Protein AF-A0A6G0AJ55-F1 (afdb_monomer)

Structure (mmCIF, N/CA/C/O backbone):
data_AF-A0A6G0AJ55-F1
#
_entry.id   AF-A0A6G0AJ55-F1
#
loop_
_atom_site.group_PDB
_atom_site.id
_atom_site.type_symbol
_atom_site.label_atom_id
_atom_site.label_alt_id
_atom_site.label_comp_id
_atom_site.label_asym_id
_atom_site.label_entity_id
_atom_site.label_seq_id
_atom_site.pdbx_PDB_ins_code
_atom_site.Cartn_x
_atom_site.Cartn_y
_atom_site.Cartn_z
_atom_site.occupancy
_atom_site.B_iso_or_equiv
_atom_site.auth_seq_id
_atom_site.auth_comp_id
_atom_site.auth_asym_id
_atom_site.auth_atom_id
_atom_site.pdbx_PDB_model_num
ATOM 1 N N . MET A 1 1 ? -44.401 -56.173 -13.998 1.00 49.66 1 MET A N 1
ATOM 2 C CA . MET A 1 1 ? -43.899 -54.826 -14.351 1.00 49.66 1 MET A CA 1
ATOM 3 C C . MET A 1 1 ? -43.176 -54.257 -13.143 1.00 49.66 1 MET A C 1
ATOM 5 O O . MET A 1 1 ? -43.814 -54.011 -12.129 1.00 49.66 1 MET A O 1
ATOM 9 N N . LEU A 1 2 ? -41.853 -54.143 -13.230 1.00 39.28 2 LEU A N 1
ATOM 10 C CA . LEU A 1 2 ? -40.963 -53.668 -12.171 1.00 39.28 2 LEU A CA 1
ATOM 11 C C . LEU A 1 2 ? -40.928 -52.128 -12.213 1.00 39.28 2 LEU A C 1
ATOM 13 O O . LEU A 1 2 ? -40.552 -51.568 -13.240 1.00 39.28 2 LEU A O 1
ATOM 17 N N . ARG A 1 3 ? -41.354 -51.435 -11.150 1.00 44.59 3 ARG A N 1
ATOM 18 C CA . ARG A 1 3 ? -41.215 -49.970 -11.045 1.00 44.59 3 ARG A CA 1
ATOM 19 C C . ARG A 1 3 ? -39.888 -49.647 -10.358 1.00 44.59 3 ARG A C 1
ATOM 21 O O . ARG A 1 3 ? -39.757 -49.865 -9.159 1.00 44.59 3 ARG A O 1
ATOM 28 N N . LEU A 1 4 ? -38.916 -49.148 -11.126 1.00 43.03 4 LEU A N 1
ATOM 29 C CA . LEU A 1 4 ? -37.696 -48.538 -10.595 1.00 43.03 4 LEU A CA 1
ATOM 30 C C . LEU A 1 4 ? -38.052 -47.214 -9.904 1.00 43.03 4 LEU A C 1
ATOM 32 O O . LEU A 1 4 ? -38.629 -46.324 -10.527 1.00 43.03 4 LEU A O 1
ATOM 36 N N . ILE A 1 5 ? -37.685 -47.083 -8.632 1.00 48.53 5 ILE A N 1
ATOM 37 C CA . ILE A 1 5 ? -37.715 -45.818 -7.894 1.00 48.53 5 ILE A CA 1
ATOM 38 C C . ILE A 1 5 ? -36.360 -45.142 -8.129 1.00 48.53 5 ILE A C 1
ATOM 40 O O . ILE A 1 5 ? -35.337 -45.618 -7.644 1.00 48.53 5 ILE A O 1
ATOM 44 N N . PHE A 1 6 ? -36.346 -44.052 -8.896 1.00 41.88 6 PHE A N 1
ATOM 45 C CA . PHE A 1 6 ? -35.185 -43.168 -8.999 1.00 41.88 6 PHE A CA 1
ATOM 46 C C . PHE A 1 6 ? -35.121 -42.312 -7.730 1.00 41.88 6 PHE A C 1
ATOM 48 O O . PHE A 1 6 ? -35.870 -41.348 -7.580 1.00 41.88 6 PHE A O 1
ATOM 55 N N . ILE A 1 7 ? -34.243 -42.677 -6.796 1.00 45.62 7 ILE A N 1
ATOM 56 C CA . ILE A 1 7 ? -33.880 -41.807 -5.674 1.00 45.62 7 ILE A CA 1
ATOM 57 C C . ILE A 1 7 ? -32.906 -40.769 -6.233 1.00 45.62 7 ILE A C 1
ATOM 59 O O . ILE A 1 7 ? -31.720 -41.037 -6.413 1.00 45.62 7 ILE A O 1
ATOM 63 N N . SER A 1 8 ? -33.436 -39.596 -6.572 1.00 48.06 8 SER A N 1
ATOM 64 C CA . SER A 1 8 ? -32.640 -38.422 -6.922 1.00 48.06 8 SER A CA 1
ATOM 65 C C . SER A 1 8 ? -31.879 -37.959 -5.679 1.00 48.06 8 SER A C 1
ATOM 67 O O . SER A 1 8 ? -32.465 -37.361 -4.779 1.00 48.06 8 SER A O 1
ATOM 69 N N . PHE A 1 9 ? -30.579 -38.246 -5.623 1.00 47.97 9 PHE A N 1
ATOM 70 C CA . PHE A 1 9 ? -29.670 -37.676 -4.632 1.00 47.97 9 PHE A CA 1
ATOM 71 C C . PHE A 1 9 ? -29.516 -36.179 -4.929 1.00 47.97 9 PHE A C 1
ATOM 73 O O . PHE A 1 9 ? -28.793 -35.778 -5.840 1.00 47.97 9 PHE A O 1
ATOM 80 N N . LEU A 1 10 ? -30.249 -35.347 -4.189 1.00 44.47 10 LEU A N 1
ATOM 81 C CA . LEU A 1 10 ? -30.043 -33.905 -4.173 1.00 44.47 10 LEU A CA 1
ATOM 82 C C . LEU A 1 10 ? -28.709 -33.644 -3.457 1.00 44.47 10 LEU A C 1
ATOM 84 O O . LEU A 1 10 ? -28.640 -33.677 -2.230 1.00 44.47 10 LEU A O 1
ATOM 88 N N . LEU A 1 11 ? -27.640 -33.436 -4.228 1.00 45.47 11 LEU A N 1
ATOM 89 C CA . LEU A 1 11 ? -26.382 -32.882 -3.732 1.00 45.47 11 LEU A CA 1
ATOM 90 C C . LEU A 1 11 ? -26.663 -31.455 -3.253 1.00 45.47 11 LEU A C 1
ATOM 92 O O . LEU A 1 11 ? -26.695 -30.512 -4.041 1.00 45.47 11 LEU A O 1
ATOM 96 N N . ILE A 1 12 ? -26.913 -31.301 -1.955 1.00 48.09 12 ILE A N 1
ATOM 97 C CA . ILE A 1 12 ? -26.876 -29.997 -1.303 1.00 48.09 12 ILE A CA 1
ATOM 98 C C . ILE A 1 12 ? -25.399 -29.614 -1.263 1.00 48.09 12 ILE A C 1
ATOM 100 O O . ILE A 1 12 ? -24.639 -30.119 -0.439 1.00 48.09 12 ILE A O 1
ATOM 104 N N . ALA A 1 13 ? -24.977 -28.770 -2.204 1.00 48.84 13 ALA A N 1
ATOM 105 C CA . ALA A 1 13 ? -23.728 -28.042 -2.078 1.00 48.84 13 ALA A CA 1
ATOM 106 C C . ALA A 1 13 ? -23.872 -27.138 -0.850 1.00 48.84 13 ALA A C 1
ATOM 108 O O . ALA A 1 13 ? -24.553 -26.114 -0.891 1.00 48.84 13 ALA A O 1
ATOM 109 N N . ILE A 1 14 ? -23.303 -27.570 0.273 1.00 50.03 14 ILE A N 1
ATOM 110 C CA . ILE A 1 14 ? -23.121 -26.709 1.432 1.00 50.03 14 ILE A CA 1
ATOM 111 C C . ILE A 1 14 ? -22.047 -25.716 0.996 1.00 50.03 14 ILE A C 1
ATOM 113 O O . ILE A 1 14 ? -20.862 -26.046 0.984 1.00 50.03 14 ILE A O 1
ATOM 117 N N . ASN A 1 15 ? -22.466 -24.533 0.550 1.00 42.69 15 ASN A N 1
ATOM 118 C CA . ASN A 1 15 ? -21.556 -23.404 0.450 1.00 42.69 15 ASN A CA 1
ATOM 119 C C . ASN A 1 15 ? -21.142 -23.088 1.886 1.00 42.69 15 ASN A C 1
ATOM 121 O O . ASN A 1 15 ? -21.923 -22.537 2.660 1.00 42.69 15 ASN A O 1
ATOM 125 N N . VAL A 1 16 ? -19.951 -23.539 2.267 1.00 48.97 16 VAL A N 1
ATOM 126 C CA . VAL A 1 16 ? -19.280 -23.047 3.464 1.00 48.97 16 VAL A CA 1
ATOM 127 C C . VAL A 1 16 ? -18.815 -21.649 3.088 1.00 48.97 16 VAL A C 1
ATOM 129 O O . VAL A 1 16 ? -17.730 -21.481 2.537 1.00 48.97 16 VAL A O 1
ATOM 132 N N . ASP A 1 17 ? -19.680 -20.653 3.283 1.00 52.66 17 ASP A N 1
ATOM 133 C CA . ASP A 1 17 ? -19.220 -19.271 3.312 1.00 52.66 17 ASP A CA 1
ATOM 134 C C . ASP A 1 17 ? -18.129 -19.214 4.379 1.00 52.66 17 ASP A C 1
ATOM 136 O O . ASP A 1 17 ? -18.350 -19.599 5.530 1.00 52.66 17 ASP A O 1
ATOM 140 N N . ALA A 1 18 ? -16.918 -18.834 3.973 1.00 50.50 18 ALA A N 1
ATOM 141 C CA . ALA A 1 18 ? -15.798 -18.681 4.882 1.00 50.50 18 ALA A CA 1
ATOM 142 C C . ALA A 1 18 ? -16.150 -17.559 5.863 1.00 50.50 18 ALA A C 1
ATOM 144 O O . ALA A 1 18 ? -15.980 -16.378 5.561 1.00 50.50 18 ALA A O 1
ATOM 145 N N . GLN A 1 19 ? -16.700 -17.926 7.018 1.00 54.50 19 GLN A N 1
ATOM 146 C CA . GLN A 1 19 ? -16.916 -17.002 8.115 1.00 54.50 19 GLN A CA 1
ATOM 147 C C . GLN A 1 19 ? -15.530 -16.543 8.570 1.00 54.50 19 GLN A C 1
ATOM 149 O O . GLN A 1 19 ? -14.772 -17.320 9.146 1.00 54.50 19 GLN A O 1
ATOM 154 N N . ILE A 1 20 ? -15.170 -15.307 8.225 1.00 58.09 20 ILE A N 1
ATOM 155 C CA . ILE A 1 20 ? -13.946 -14.686 8.723 1.00 58.09 20 ILE A CA 1
ATOM 156 C C . ILE A 1 20 ? -14.179 -14.453 10.212 1.00 58.09 20 ILE A C 1
ATOM 158 O O . ILE A 1 20 ? -14.993 -13.611 10.592 1.00 58.09 20 ILE A O 1
ATOM 162 N N . ASP A 1 21 ? -13.510 -15.250 11.035 1.00 83.00 21 ASP A N 1
ATOM 163 C CA . ASP A 1 21 ? -13.533 -15.094 12.484 1.00 83.00 21 ASP A CA 1
ATOM 164 C C . ASP A 1 21 ? -12.494 -14.042 12.893 1.00 83.00 21 ASP A C 1
ATOM 166 O O . ASP A 1 21 ? -11.529 -13.794 12.168 1.00 83.00 21 ASP A O 1
ATOM 170 N N . SER A 1 22 ? -12.679 -13.406 14.045 1.00 88.81 22 SER A N 1
ATOM 171 C CA . SER A 1 22 ? -11.789 -12.348 14.523 1.00 88.81 22 SER A CA 1
ATOM 172 C C . SER A 1 22 ? -11.377 -12.604 15.963 1.00 88.81 22 SER A C 1
ATOM 174 O O . SER A 1 22 ? -12.208 -12.664 16.867 1.00 88.81 22 SER A O 1
ATOM 176 N N . LEU A 1 23 ? -10.068 -12.671 16.203 1.00 88.56 23 LEU A N 1
ATOM 177 C CA . LEU A 1 23 ? -9.509 -12.656 17.548 1.00 88.56 23 LEU A CA 1
ATOM 178 C C . LEU A 1 23 ? -9.413 -11.210 18.040 1.00 88.56 23 LEU A C 1
ATOM 180 O O . LEU A 1 23 ? -8.666 -10.410 17.475 1.00 88.56 23 LEU A O 1
ATOM 184 N N . ILE A 1 24 ? -10.142 -10.894 19.111 1.00 93.50 24 ILE A N 1
ATOM 185 C CA . ILE A 1 24 ? -10.106 -9.585 19.767 1.00 93.50 24 ILE A CA 1
ATOM 186 C C . ILE A 1 24 ? -9.387 -9.717 21.111 1.00 93.50 24 ILE A C 1
ATOM 188 O O . ILE A 1 24 ? -9.789 -10.520 21.955 1.00 93.50 24 ILE A O 1
ATOM 192 N N . SER A 1 25 ? -8.335 -8.923 21.320 1.00 91.31 25 SER A N 1
ATOM 193 C CA . SER A 1 25 ? -7.682 -8.773 22.626 1.00 91.31 25 SER A CA 1
ATOM 194 C C . SER A 1 25 ? -7.977 -7.404 23.229 1.00 91.31 25 SER A C 1
ATOM 196 O O . SER A 1 25 ? -8.303 -6.452 22.516 1.00 91.31 25 SER A O 1
ATOM 198 N N . TYR A 1 26 ? -7.866 -7.303 24.551 1.00 94.81 26 TYR A N 1
ATOM 199 C CA . TYR A 1 26 ? -8.153 -6.089 25.307 1.00 94.81 26 TYR A CA 1
ATOM 200 C C . TYR A 1 26 ? -6.972 -5.735 26.206 1.00 94.81 26 TYR A C 1
ATOM 202 O O . TYR A 1 26 ? -6.367 -6.606 26.829 1.00 94.81 26 TYR A O 1
ATOM 210 N N . HIS A 1 27 ? -6.698 -4.439 26.313 1.00 91.94 27 HIS A N 1
ATOM 211 C CA . HIS A 1 27 ? -5.788 -3.871 27.297 1.00 91.94 27 HIS A CA 1
ATOM 212 C C . HIS A 1 27 ? -6.320 -4.093 28.716 1.00 91.94 27 HIS A C 1
ATOM 214 O O . HIS A 1 27 ? -7.517 -4.285 28.933 1.00 91.94 27 HIS A O 1
ATOM 220 N N . ASN A 1 28 ? -5.449 -3.941 29.717 1.00 94.19 28 ASN A N 1
ATOM 221 C CA . ASN A 1 28 ? -5.834 -4.025 31.135 1.00 94.19 28 ASN A CA 1
ATOM 222 C C . ASN A 1 28 ? -6.930 -3.016 31.533 1.00 94.19 28 ASN A C 1
ATOM 224 O O . ASN A 1 28 ? -7.644 -3.229 32.509 1.00 94.19 28 ASN A O 1
ATOM 228 N N . ASN A 1 29 ? -7.055 -1.915 30.786 1.00 91.25 29 ASN A N 1
ATOM 229 C CA . ASN A 1 29 ? -8.077 -0.887 30.982 1.00 91.25 29 ASN A CA 1
ATOM 230 C C . ASN A 1 29 ? -9.430 -1.221 30.309 1.00 91.25 29 ASN A C 1
ATOM 232 O O . ASN A 1 29 ? -10.345 -0.400 30.347 1.00 91.25 29 ASN A O 1
ATOM 236 N N . GLY A 1 30 ? -9.557 -2.394 29.680 1.00 93.31 30 GLY A N 1
ATOM 237 C CA . GLY A 1 30 ? -10.771 -2.864 29.011 1.00 93.31 30 GLY A CA 1
ATOM 238 C C . GLY A 1 30 ? -10.980 -2.341 27.585 1.00 93.31 30 GLY A C 1
ATOM 239 O O . GLY A 1 30 ? -11.943 -2.744 26.937 1.00 93.31 30 GLY A O 1
ATOM 240 N N . LYS A 1 31 ? -10.108 -1.470 27.060 1.00 93.75 31 LYS A N 1
ATOM 241 C CA . LYS A 1 31 ? -10.157 -1.040 25.652 1.00 93.75 31 LYS A CA 1
ATOM 242 C C . LYS A 1 31 ? -9.541 -2.092 24.736 1.00 93.75 31 LYS A C 1
ATOM 244 O O . LYS A 1 31 ? -8.664 -2.840 25.154 1.00 93.75 31 LYS A O 1
ATOM 249 N N . ILE A 1 32 ? -9.974 -2.121 23.477 1.00 92.00 32 ILE A N 1
ATOM 250 C CA . ILE A 1 32 ? -9.443 -3.042 22.464 1.00 92.00 32 ILE A CA 1
ATOM 251 C C . ILE A 1 32 ? -7.936 -2.814 22.304 1.00 92.00 32 ILE A C 1
ATOM 253 O O . ILE A 1 32 ? -7.487 -1.682 22.137 1.00 92.00 32 ILE A O 1
ATOM 257 N N . GLU A 1 33 ? -7.171 -3.898 22.354 1.00 94.75 33 GLU A N 1
ATOM 258 C CA . GLU A 1 33 ? -5.732 -3.928 22.101 1.00 94.75 33 GLU A CA 1
ATOM 259 C C . GLU A 1 33 ? -5.432 -4.399 20.682 1.00 94.75 33 GLU A C 1
ATOM 261 O O . GLU A 1 33 ? -4.557 -3.835 20.021 1.00 94.75 33 GLU A O 1
ATOM 266 N N . SER A 1 34 ? -6.155 -5.405 20.191 1.00 93.06 34 SER A N 1
ATOM 267 C CA . SER A 1 34 ? -5.992 -5.884 18.824 1.00 93.06 34 SER A CA 1
ATOM 268 C C . SER A 1 34 ? -7.261 -6.514 18.269 1.00 93.06 34 SER A C 1
ATOM 270 O O . SER A 1 34 ? -8.087 -7.038 19.016 1.00 93.06 34 SER A O 1
ATOM 272 N N . ILE A 1 35 ? -7.394 -6.453 16.947 1.00 93.69 35 ILE A N 1
ATOM 273 C CA . ILE A 1 35 ? -8.363 -7.206 16.151 1.00 93.69 35 ILE A CA 1
ATOM 274 C C . ILE A 1 35 ? -7.551 -7.922 15.075 1.00 93.69 35 ILE A C 1
ATOM 276 O O . ILE A 1 35 ? -6.862 -7.263 14.296 1.00 93.69 35 ILE A O 1
ATOM 280 N N . VAL A 1 36 ? -7.607 -9.252 15.042 1.00 91.81 36 VAL A N 1
ATOM 281 C CA . VAL A 1 36 ? -6.856 -10.089 14.096 1.00 91.81 36 VAL A CA 1
ATOM 282 C C . VAL A 1 36 ? -7.819 -11.035 13.393 1.00 91.81 36 VAL A C 1
ATOM 284 O O . VAL A 1 36 ? -8.426 -11.876 14.055 1.00 91.81 36 VAL A O 1
ATOM 287 N N . HIS A 1 37 ? -7.932 -10.930 12.069 1.00 87.44 37 HIS A N 1
ATOM 288 C CA . HIS A 1 37 ? -8.776 -11.837 11.293 1.00 87.44 37 HIS A CA 1
ATOM 289 C C . HIS A 1 37 ? -8.144 -13.228 11.154 1.00 87.44 37 HIS A C 1
ATOM 291 O O . HIS A 1 37 ? -6.922 -13.389 11.031 1.00 87.44 37 HIS A O 1
ATOM 297 N N . LEU A 1 38 ? -9.005 -14.239 11.197 1.00 85.81 38 LEU A N 1
ATOM 298 C CA . LEU A 1 38 ? -8.676 -15.649 11.116 1.00 85.81 38 LEU A CA 1
ATOM 299 C C . LEU A 1 38 ? -9.423 -16.298 9.945 1.00 85.81 38 LEU A C 1
ATOM 301 O O . LEU A 1 38 ? -10.607 -16.045 9.711 1.00 85.81 38 LEU A O 1
ATOM 305 N N . ARG A 1 39 ? -8.745 -17.227 9.274 1.00 86.69 39 ARG A N 1
ATOM 306 C CA . ARG A 1 39 ? -9.333 -18.213 8.366 1.00 86.69 39 ARG A CA 1
ATOM 307 C C . ARG A 1 39 ? -8.912 -19.594 8.843 1.00 86.69 39 ARG A C 1
ATOM 309 O O . ARG A 1 39 ? -7.729 -19.826 9.075 1.00 86.69 39 ARG A O 1
ATOM 316 N N . ASP A 1 40 ? -9.874 -20.491 9.042 1.00 86.31 40 ASP A N 1
ATOM 317 C CA . ASP A 1 40 ? -9.624 -21.864 9.505 1.00 86.31 40 ASP A CA 1
ATOM 318 C C . ASP A 1 40 ? -8.749 -21.938 10.780 1.00 86.31 40 ASP A C 1
ATOM 320 O O . ASP A 1 40 ? -7.856 -22.777 10.901 1.00 86.31 40 ASP A O 1
ATOM 324 N N . ASN A 1 41 ? -8.998 -21.041 11.747 1.00 84.88 41 ASN A N 1
ATOM 325 C CA . ASN A 1 41 ? -8.223 -20.861 12.991 1.00 84.88 41 ASN A CA 1
ATOM 326 C C . ASN A 1 41 ? -6.755 -20.416 12.811 1.00 84.88 41 ASN A C 1
ATOM 328 O O . ASN A 1 41 ? -5.976 -20.434 13.768 1.00 84.88 41 ASN A O 1
ATOM 332 N N . VAL A 1 42 ? -6.362 -19.989 11.613 1.00 89.62 42 VAL A N 1
ATOM 333 C CA . VAL A 1 42 ? -5.041 -19.427 11.307 1.00 89.62 42 VAL A CA 1
ATOM 334 C C . VAL A 1 42 ? -5.191 -17.933 11.034 1.00 89.62 42 VAL A C 1
ATOM 336 O O . VAL A 1 42 ? -6.173 -17.516 10.433 1.00 89.62 42 VAL A O 1
ATOM 339 N N . ARG A 1 43 ? -4.228 -17.103 11.463 1.00 88.38 43 ARG A N 1
ATOM 340 C CA . ARG A 1 43 ? -4.249 -15.662 11.146 1.00 88.38 43 ARG A CA 1
ATOM 341 C C . ARG A 1 43 ? -4.135 -15.478 9.638 1.00 88.38 43 ARG A C 1
ATOM 343 O O . ARG A 1 43 ? -3.131 -15.882 9.050 1.00 88.38 43 ARG A O 1
ATOM 350 N N . ASP A 1 44 ? -5.153 -14.891 9.037 1.00 87.31 44 ASP A N 1
ATOM 351 C CA . ASP A 1 44 ? -5.270 -14.720 7.593 1.00 87.31 44 ASP A CA 1
ATOM 352 C C . ASP A 1 44 ? -6.240 -13.562 7.337 1.00 87.31 44 ASP A C 1
ATOM 354 O O . ASP A 1 44 ? -7.404 -13.611 7.739 1.00 87.31 44 ASP A O 1
ATOM 358 N N . GLY A 1 45 ? -5.729 -12.497 6.723 1.00 85.69 45 GLY A N 1
ATOM 359 C CA . GLY A 1 45 ? -6.413 -11.219 6.571 1.00 85.69 45 GLY A CA 1
ATOM 360 C C . GLY A 1 45 ? -5.839 -10.119 7.461 1.00 85.69 45 GLY A C 1
ATOM 361 O O . GLY A 1 45 ? -4.737 -10.224 8.002 1.00 85.69 45 GLY A O 1
ATOM 362 N N . ASP A 1 46 ? -6.584 -9.026 7.575 1.00 88.62 46 ASP A N 1
ATOM 363 C CA . ASP A 1 46 ? -6.094 -7.802 8.206 1.00 88.62 46 ASP A CA 1
ATOM 364 C C . ASP A 1 46 ? -5.965 -7.938 9.727 1.00 88.62 46 ASP A C 1
ATOM 366 O O . ASP A 1 46 ? -6.738 -8.634 10.391 1.00 88.62 46 ASP A O 1
ATOM 370 N N . ALA A 1 47 ? -5.005 -7.221 10.296 1.00 90.25 47 ALA A N 1
ATOM 371 C CA . ALA A 1 47 ? -4.821 -7.080 11.725 1.00 90.25 47 ALA A CA 1
ATOM 372 C C . ALA A 1 47 ? -4.545 -5.623 12.096 1.00 90.25 47 ALA A C 1
ATOM 374 O O . ALA A 1 47 ? -3.682 -4.962 11.513 1.00 90.25 47 ALA A O 1
ATOM 375 N N . THR A 1 48 ? -5.242 -5.159 13.128 1.00 94.56 48 THR A N 1
ATOM 376 C CA . THR A 1 48 ? -5.088 -3.813 13.677 1.00 94.56 48 THR A CA 1
ATOM 377 C C . THR A 1 48 ? -4.765 -3.911 15.155 1.00 94.56 48 THR A C 1
ATOM 379 O O . THR A 1 48 ? -5.461 -4.585 15.913 1.00 94.56 48 THR A O 1
ATOM 382 N N . PHE A 1 49 ? -3.723 -3.206 15.572 1.00 96.69 49 PHE A N 1
ATOM 383 C CA . PHE A 1 49 ? -3.301 -3.073 16.958 1.00 96.69 49 PHE A CA 1
ATOM 384 C C . PHE A 1 49 ? -3.519 -1.636 17.406 1.00 96.69 49 PHE A C 1
ATOM 386 O O . PHE A 1 49 ? -3.299 -0.703 16.634 1.00 96.69 49 PHE A O 1
ATOM 393 N N . TYR A 1 50 ? -3.889 -1.454 18.666 1.00 96.00 50 TYR A N 1
ATOM 394 C CA . TYR A 1 50 ? -4.269 -0.163 19.226 1.00 96.00 50 TYR A CA 1
ATOM 395 C C . TYR A 1 50 ? -3.386 0.199 20.420 1.00 96.00 50 TYR A C 1
ATOM 397 O O . TYR A 1 50 ? -2.979 -0.655 21.214 1.00 96.00 50 TYR A O 1
ATOM 405 N N . TRP A 1 51 ? -3.099 1.488 20.558 1.00 96.81 51 TRP A N 1
ATOM 406 C CA . TRP A 1 51 ? -2.590 2.073 21.794 1.00 96.81 51 TRP A CA 1
ATOM 407 C C . TRP A 1 51 ? -3.677 2.048 22.876 1.00 96.81 51 TRP A C 1
ATOM 409 O O . TRP A 1 51 ? -4.868 1.999 22.571 1.00 96.81 51 TRP A O 1
ATOM 419 N N . GLU A 1 52 ? -3.296 2.154 24.151 1.00 96.44 52 GLU A N 1
ATOM 420 C CA . GLU A 1 52 ? -4.259 2.201 25.265 1.00 96.44 52 GLU A CA 1
ATOM 421 C C . GLU A 1 52 ? -5.244 3.379 25.177 1.00 96.44 52 GLU A C 1
ATOM 423 O O . GLU A 1 52 ? -6.336 3.344 25.751 1.00 96.44 52 GLU A O 1
ATOM 428 N N . ASN A 1 53 ? -4.889 4.447 24.461 1.00 93.25 53 ASN A N 1
ATOM 429 C CA . ASN A 1 53 ? -5.795 5.568 24.240 1.00 93.25 53 ASN A CA 1
ATOM 430 C C . ASN A 1 53 ? -6.904 5.255 23.214 1.00 93.25 53 ASN A C 1
ATOM 432 O O . ASN A 1 53 ? -7.919 5.949 23.223 1.00 93.25 53 ASN A O 1
ATOM 436 N N . GLY A 1 54 ? -6.776 4.170 22.442 1.00 94.00 54 GLY A N 1
ATOM 437 C CA . GLY A 1 54 ? -7.710 3.736 21.401 1.00 94.00 54 GLY A CA 1
ATOM 438 C C . GLY A 1 54 ? -7.289 4.118 19.979 1.00 94.00 54 GLY A C 1
ATOM 439 O O . GLY A 1 54 ? -7.942 3.695 19.028 1.00 94.00 54 GLY A O 1
ATOM 440 N N . ASN A 1 55 ? -6.206 4.880 19.808 1.00 94.38 55 ASN A N 1
ATOM 441 C CA . ASN A 1 55 ? -5.656 5.178 18.488 1.00 94.38 55 ASN A CA 1
ATOM 442 C C . ASN A 1 55 ? -4.951 3.948 17.913 1.00 94.38 55 ASN A C 1
ATOM 444 O O . ASN A 1 55 ? -4.397 3.129 18.651 1.00 94.38 55 ASN A O 1
ATOM 448 N N . ILE A 1 56 ? -4.951 3.828 16.585 1.00 93.81 56 ILE A N 1
ATOM 449 C CA . ILE A 1 56 ? -4.222 2.759 15.900 1.00 93.81 56 ILE A CA 1
ATOM 450 C C . ILE A 1 56 ? -2.736 2.901 16.236 1.00 93.81 56 ILE A C 1
ATOM 452 O O . ILE A 1 56 ? -2.194 4.002 16.243 1.00 93.81 56 ILE A O 1
ATOM 456 N N . LYS A 1 57 ? -2.104 1.772 16.543 1.00 96.56 57 LYS A N 1
ATOM 457 C CA . LYS A 1 57 ? -0.666 1.608 16.759 1.00 96.56 57 LYS A CA 1
ATOM 458 C C . LYS A 1 57 ? -0.006 1.009 15.531 1.00 96.56 57 LYS A C 1
ATOM 460 O O . LYS A 1 57 ? 1.015 1.508 15.067 1.00 96.56 57 LYS A O 1
ATOM 465 N N . GLU A 1 58 ? -0.596 -0.056 15.005 1.00 96.50 58 GLU A N 1
ATOM 466 C CA . GLU A 1 58 ? -0.063 -0.789 13.864 1.00 96.50 58 GLU A CA 1
ATOM 467 C C . GLU A 1 58 ? -1.213 -1.396 13.060 1.00 96.50 58 GLU A C 1
ATOM 469 O O . GLU A 1 58 ? -2.189 -1.870 13.641 1.00 96.50 58 GLU A O 1
ATOM 474 N N . ALA A 1 59 ? -1.102 -1.367 11.736 1.00 93.69 59 ALA A N 1
ATOM 475 C CA . ALA A 1 59 ? -2.021 -2.029 10.816 1.00 93.69 59 ALA A CA 1
ATOM 476 C C . ALA A 1 59 ? -1.205 -2.829 9.795 1.00 93.69 59 ALA A C 1
ATOM 478 O O . ALA A 1 59 ? -0.262 -2.292 9.209 1.00 93.69 59 ALA A O 1
ATOM 479 N N . LEU A 1 60 ? -1.539 -4.106 9.622 1.00 94.88 60 LEU A N 1
ATOM 480 C CA . LEU A 1 60 ? -0.843 -5.045 8.739 1.00 94.88 60 LEU A CA 1
ATOM 481 C C . LEU A 1 60 ? -1.785 -6.167 8.297 1.00 94.88 60 LEU A C 1
ATOM 483 O O . LEU A 1 60 ? -2.894 -6.268 8.816 1.00 94.88 60 LEU A O 1
ATOM 487 N N . SER A 1 61 ? -1.330 -7.051 7.413 1.00 87.62 61 SER A N 1
ATOM 488 C CA . SER A 1 61 ? -2.079 -8.255 7.040 1.00 87.62 61 SER A CA 1
ATOM 489 C C . SER A 1 61 ? -1.272 -9.521 7.329 1.00 87.62 61 SER A C 1
ATOM 491 O O . SER A 1 61 ? -0.038 -9.533 7.291 1.00 87.62 61 SER A O 1
ATOM 493 N N . TYR A 1 62 ? -1.983 -10.595 7.660 1.00 88.25 62 TYR A N 1
ATOM 494 C CA . TYR A 1 62 ? -1.443 -11.940 7.784 1.00 88.25 62 TYR A CA 1
ATOM 495 C C . TYR A 1 62 ? -1.825 -12.784 6.567 1.00 88.25 62 TYR A C 1
ATOM 497 O O . TYR A 1 62 ? -2.957 -12.731 6.095 1.00 88.25 62 TYR A O 1
ATOM 505 N N . VAL A 1 63 ? -0.906 -13.633 6.119 1.00 88.31 63 VAL A N 1
ATOM 506 C CA . VAL A 1 63 ? -1.147 -14.712 5.160 1.00 88.31 63 VAL A CA 1
ATOM 507 C C . VAL A 1 63 ? -0.609 -15.999 5.778 1.00 88.31 63 VAL A C 1
ATOM 509 O O . VAL A 1 63 ? 0.581 -16.106 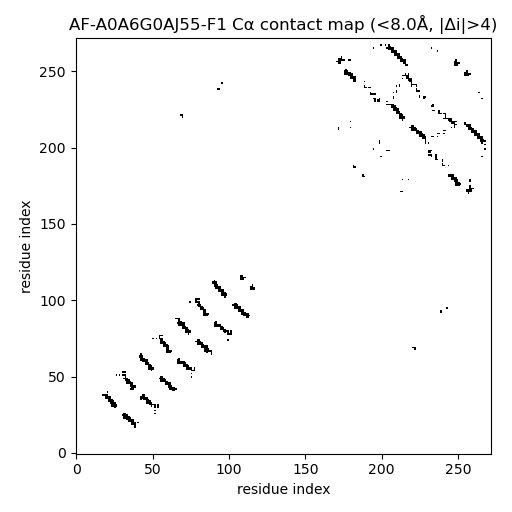6.083 1.00 88.31 63 VAL A O 1
ATOM 512 N N . ASN A 1 64 ? -1.486 -16.984 6.002 1.00 85.69 64 ASN A N 1
ATOM 513 C CA . ASN A 1 64 ? -1.133 -18.275 6.610 1.00 85.69 64 ASN A CA 1
ATOM 514 C C . ASN A 1 64 ? -0.303 -18.146 7.907 1.00 85.69 64 ASN A C 1
ATOM 516 O O . ASN A 1 64 ? 0.699 -18.836 8.111 1.00 85.69 64 ASN A O 1
ATOM 520 N N . GLY A 1 65 ? -0.697 -17.224 8.787 1.00 89.38 65 GLY A N 1
ATOM 521 C CA . GLY A 1 65 ? -0.063 -17.004 10.086 1.00 89.38 65 GLY A CA 1
ATOM 522 C C . GLY A 1 65 ? 1.179 -16.111 10.068 1.00 89.38 65 GLY A C 1
ATOM 523 O O . GLY A 1 65 ? 1.732 -15.845 11.137 1.00 89.38 65 GLY A O 1
ATOM 524 N N . ARG A 1 66 ? 1.624 -15.631 8.901 1.00 90.94 66 ARG A N 1
ATOM 525 C CA . ARG A 1 66 ? 2.808 -14.768 8.747 1.00 90.94 66 ARG A CA 1
ATOM 526 C C . ARG A 1 66 ? 2.403 -13.376 8.297 1.00 90.94 66 ARG A C 1
ATOM 528 O O . ARG A 1 66 ? 1.462 -13.252 7.530 1.00 90.94 66 ARG A O 1
ATOM 535 N N . VAL A 1 67 ? 3.092 -12.350 8.787 1.00 91.25 67 VAL A N 1
ATOM 536 C CA . VAL A 1 67 ? 2.899 -10.984 8.283 1.00 91.25 67 VAL A CA 1
ATOM 537 C C . VAL A 1 67 ? 3.382 -10.940 6.840 1.00 91.25 67 VAL A C 1
ATOM 539 O O . VAL A 1 67 ? 4.504 -11.367 6.579 1.00 91.25 67 VAL A O 1
ATOM 542 N N . GLU A 1 68 ? 2.544 -10.425 5.950 1.00 89.56 68 GLU A N 1
ATOM 543 C CA . GLU A 1 68 ? 2.832 -10.287 4.525 1.00 89.56 68 GLU A CA 1
ATOM 544 C C . GLU A 1 68 ? 2.127 -9.029 3.998 1.00 89.56 68 GLU A C 1
ATOM 546 O O . GLU A 1 68 ? 1.002 -8.721 4.401 1.00 89.56 68 GLU A O 1
ATOM 551 N N . GLY A 1 69 ? 2.785 -8.296 3.104 1.00 89.31 69 GLY A N 1
ATOM 552 C CA . GLY A 1 69 ? 2.279 -7.056 2.529 1.00 89.31 69 GLY A CA 1
ATOM 553 C C . GLY A 1 69 ? 2.592 -5.815 3.367 1.00 89.31 69 GLY A C 1
ATOM 554 O O . GLY A 1 69 ? 3.619 -5.726 4.046 1.00 89.31 69 GLY A O 1
ATOM 555 N N . LEU A 1 70 ? 1.726 -4.809 3.258 1.00 90.38 70 LEU A N 1
ATOM 556 C CA . LEU A 1 70 ? 1.960 -3.474 3.799 1.00 90.38 70 LEU A CA 1
ATOM 557 C C . LEU A 1 70 ? 1.781 -3.427 5.322 1.00 90.38 70 LEU A C 1
ATOM 559 O O . LEU A 1 70 ? 0.735 -3.786 5.856 1.00 90.38 70 LEU A O 1
ATOM 563 N N . VAL A 1 71 ? 2.780 -2.884 6.012 1.00 94.81 71 VAL A N 1
ATOM 564 C CA . VAL A 1 71 ? 2.757 -2.579 7.443 1.00 94.81 71 VAL A CA 1
ATOM 565 C C . VAL A 1 71 ? 2.779 -1.068 7.631 1.00 94.81 71 VAL A C 1
ATOM 567 O O . VAL A 1 71 ? 3.631 -0.367 7.082 1.00 94.81 71 VAL A O 1
ATOM 570 N N . ARG A 1 72 ? 1.864 -0.562 8.457 1.00 94.69 72 ARG A N 1
ATOM 571 C CA . ARG A 1 72 ? 1.795 0.843 8.869 1.00 94.69 72 ARG A CA 1
ATOM 572 C C . ARG A 1 72 ? 1.918 0.956 10.371 1.00 94.69 72 ARG A C 1
ATOM 574 O O . ARG A 1 72 ? 1.250 0.225 11.098 1.00 94.69 72 ARG A O 1
ATOM 581 N N . ARG A 1 73 ? 2.704 1.921 10.834 1.00 96.69 73 ARG A N 1
ATOM 582 C CA . ARG A 1 73 ? 2.861 2.233 12.255 1.00 96.69 73 ARG A CA 1
ATOM 583 C C . ARG A 1 73 ? 2.540 3.682 12.530 1.00 96.69 73 ARG A C 1
ATOM 585 O O . ARG A 1 73 ? 2.970 4.585 11.811 1.00 96.69 73 ARG A O 1
ATOM 592 N N . TYR A 1 74 ? 1.824 3.882 13.620 1.00 95.69 74 TYR A N 1
ATOM 593 C CA . TYR A 1 74 ? 1.285 5.162 14.027 1.00 95.69 74 TYR A CA 1
ATOM 594 C C . TYR A 1 74 ? 1.754 5.474 15.446 1.00 95.69 74 TYR A C 1
ATOM 596 O O . TYR A 1 74 ? 1.858 4.587 16.297 1.00 95.69 74 TYR A O 1
ATOM 604 N N . ASN A 1 75 ? 2.037 6.744 15.718 1.00 94.94 75 ASN A N 1
ATOM 605 C CA . ASN A 1 75 ? 2.313 7.188 17.080 1.00 94.94 75 ASN A CA 1
ATOM 606 C C . ASN A 1 75 ? 1.028 7.226 17.929 1.00 94.94 75 ASN A C 1
ATOM 608 O O . ASN A 1 75 ? -0.077 7.045 17.418 1.00 94.94 75 ASN A O 1
ATOM 612 N N . GLU A 1 76 ? 1.155 7.494 19.231 1.00 95.69 76 GLU A N 1
ATOM 613 C CA . GLU A 1 76 ? 0.002 7.559 20.141 1.00 95.69 76 GLU A CA 1
ATOM 614 C C . GLU A 1 76 ? -1.037 8.616 19.740 1.00 95.69 76 GLU A C 1
ATOM 616 O O . GLU A 1 76 ? -2.203 8.474 20.091 1.00 95.69 76 GLU A O 1
ATOM 621 N N . ASN A 1 77 ? -0.671 9.642 18.968 1.00 93.19 77 ASN A N 1
ATOM 622 C CA . ASN A 1 77 ? -1.612 10.649 18.468 1.00 93.19 77 ASN A CA 1
ATOM 623 C C . ASN A 1 77 ? -2.363 10.192 17.201 1.00 93.19 77 ASN A C 1
ATOM 625 O O . ASN A 1 77 ? -3.131 10.970 16.641 1.00 93.19 77 ASN A O 1
ATOM 629 N N . GLY A 1 78 ? -2.138 8.958 16.735 1.00 91.31 78 GLY A N 1
ATOM 630 C CA . GLY A 1 78 ? -2.743 8.410 15.519 1.00 91.31 78 GLY A CA 1
ATOM 631 C C . GLY A 1 78 ? -2.077 8.884 14.225 1.00 91.31 78 GLY A C 1
ATOM 632 O O . GLY A 1 78 ? -2.639 8.706 13.148 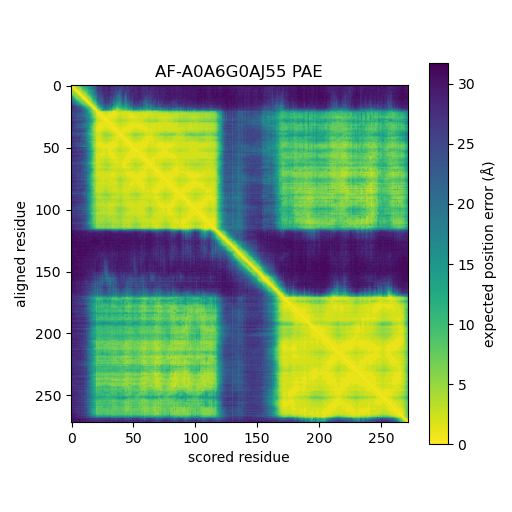1.00 91.31 78 GLY A O 1
ATOM 633 N N . VAL A 1 79 ? -0.891 9.492 14.302 1.00 91.81 79 VAL A N 1
ATOM 634 C CA . VAL A 1 79 ? -0.162 9.992 13.130 1.00 91.81 79 VAL A CA 1
ATOM 635 C C . VAL A 1 79 ? 0.753 8.896 12.586 1.00 91.81 79 VAL A C 1
ATOM 637 O O . VAL A 1 79 ? 1.517 8.306 13.350 1.00 91.81 79 VAL A O 1
ATOM 640 N N . LEU A 1 80 ? 0.687 8.633 11.275 1.00 91.88 80 LEU A N 1
ATOM 641 C CA . LEU A 1 80 ? 1.558 7.677 10.578 1.00 91.88 80 LEU A CA 1
ATOM 642 C C . LEU A 1 80 ? 3.023 8.123 10.694 1.00 91.88 80 LEU A C 1
ATOM 644 O O . LEU A 1 80 ? 3.344 9.255 10.341 1.00 91.88 80 LEU A O 1
ATOM 648 N N . ILE A 1 81 ? 3.895 7.231 11.168 1.00 94.62 81 ILE A N 1
ATOM 649 C CA . ILE A 1 81 ? 5.327 7.501 11.394 1.00 94.62 81 ILE A CA 1
ATOM 650 C C . ILE A 1 81 ? 6.256 6.566 10.611 1.00 94.62 81 ILE A C 1
ATOM 652 O O . ILE A 1 81 ? 7.399 6.923 10.334 1.00 94.62 81 ILE A O 1
ATOM 656 N N . GLU A 1 82 ? 5.781 5.383 10.225 1.00 95.75 82 GLU A N 1
ATOM 657 C CA . GLU A 1 82 ? 6.558 4.418 9.445 1.00 95.75 82 GLU A CA 1
ATOM 658 C C . GLU A 1 82 ? 5.609 3.569 8.587 1.00 95.75 82 GLU A C 1
ATOM 660 O O . GLU A 1 82 ? 4.551 3.140 9.053 1.00 95.75 82 GLU A O 1
ATOM 665 N N . MET A 1 83 ? 5.996 3.321 7.337 1.00 93.75 83 MET A N 1
ATOM 666 C CA . MET A 1 83 ? 5.288 2.439 6.412 1.00 93.75 83 MET A CA 1
ATOM 667 C C . MET A 1 83 ? 6.296 1.618 5.603 1.00 93.75 83 MET A C 1
ATOM 669 O O . MET A 1 83 ? 7.225 2.189 5.034 1.00 93.75 83 MET A O 1
ATOM 673 N N . PHE A 1 84 ? 6.140 0.295 5.566 1.00 95.75 84 PHE A N 1
ATOM 674 C CA . PHE A 1 84 ? 7.040 -0.627 4.858 1.00 95.75 84 PHE A CA 1
ATOM 675 C C . PHE A 1 84 ? 6.297 -1.880 4.395 1.00 95.75 84 PHE A C 1
ATOM 677 O O . PHE A 1 84 ? 5.248 -2.207 4.942 1.00 95.75 84 PHE A O 1
ATOM 684 N N . THR A 1 85 ? 6.859 -2.611 3.435 1.00 93.31 85 THR A N 1
ATOM 685 C CA . THR A 1 85 ? 6.294 -3.880 2.954 1.00 93.31 85 THR A CA 1
ATOM 686 C C . THR A 1 85 ? 7.110 -5.053 3.496 1.00 93.31 85 THR A C 1
ATOM 688 O O . THR A 1 85 ? 8.334 -4.957 3.622 1.00 93.31 85 THR A O 1
ATOM 691 N N . ILE A 1 86 ? 6.432 -6.139 3.870 1.00 91.75 86 ILE A N 1
ATOM 692 C CA . ILE A 1 86 ? 7.038 -7.434 4.181 1.00 91.75 86 ILE A CA 1
ATOM 693 C C . ILE A 1 86 ? 6.694 -8.417 3.068 1.00 91.75 86 ILE A C 1
ATOM 695 O O . ILE A 1 86 ? 5.519 -8.684 2.840 1.00 91.75 86 ILE A O 1
ATOM 699 N N . GLU A 1 87 ? 7.711 -8.985 2.432 1.00 89.50 87 GLU A N 1
ATOM 700 C CA . GLU A 1 87 ? 7.564 -10.043 1.438 1.00 89.50 87 GLU A CA 1
ATOM 701 C C . GLU A 1 87 ? 8.420 -11.240 1.815 1.00 89.50 87 GLU A C 1
ATOM 703 O O . GLU A 1 87 ? 9.589 -11.096 2.188 1.00 89.50 87 GLU A O 1
ATOM 708 N N . ASN A 1 88 ? 7.830 -12.436 1.784 1.00 88.25 88 ASN A N 1
ATOM 709 C CA . ASN A 1 88 ? 8.501 -13.672 2.194 1.00 88.25 88 ASN A CA 1
ATOM 710 C C . ASN A 1 88 ? 9.153 -13.564 3.591 1.00 88.25 88 ASN A C 1
ATOM 712 O O . ASN A 1 88 ? 10.218 -14.130 3.861 1.00 88.25 88 ASN A O 1
ATOM 716 N N . GLY A 1 89 ? 8.507 -12.818 4.495 1.00 87.81 89 GLY A N 1
ATOM 717 C CA . GLY A 1 89 ? 8.990 -12.560 5.854 1.00 87.81 89 GLY A CA 1
ATOM 718 C C . GLY A 1 89 ? 10.149 -11.559 5.971 1.00 87.81 89 GLY A C 1
ATOM 719 O O . GLY A 1 89 ? 10.754 -11.468 7.043 1.00 87.81 89 GLY A O 1
ATOM 720 N N . LYS A 1 90 ? 10.475 -10.809 4.912 1.00 91.81 90 LYS A N 1
ATOM 721 C CA . LYS A 1 90 ? 11.575 -9.832 4.873 1.00 91.81 90 LYS A CA 1
ATOM 722 C C . LYS A 1 90 ? 11.071 -8.455 4.453 1.00 91.81 90 LYS A C 1
ATOM 724 O O . LYS A 1 90 ? 10.094 -8.356 3.731 1.00 91.81 90 LYS A O 1
ATOM 729 N N . ARG A 1 91 ? 11.729 -7.380 4.903 1.00 91.75 91 ARG A N 1
ATOM 730 C CA . ARG A 1 91 ? 11.422 -6.027 4.405 1.00 91.75 91 ARG A CA 1
ATOM 731 C C . ARG A 1 91 ? 11.815 -5.917 2.937 1.00 91.75 91 ARG A C 1
ATOM 733 O O . ARG A 1 91 ? 12.968 -6.205 2.624 1.00 91.75 91 ARG A O 1
ATOM 740 N N . GLU A 1 92 ? 10.891 -5.443 2.114 1.00 91.81 92 GLU A N 1
ATOM 741 C CA . GLU A 1 92 ? 11.072 -5.309 0.670 1.00 91.81 92 GLU A CA 1
ATOM 742 C C . GLU A 1 92 ? 10.620 -3.924 0.196 1.00 91.81 92 GLU A C 1
ATOM 744 O O . GLU A 1 92 ? 9.613 -3.381 0.665 1.00 91.81 92 GLU A O 1
ATOM 749 N N . GLY A 1 93 ? 11.392 -3.338 -0.714 1.00 89.31 93 GLY A N 1
ATOM 750 C CA . GLY A 1 93 ? 11.120 -2.046 -1.318 1.00 89.31 93 GLY A CA 1
ATOM 751 C C . GLY A 1 93 ? 11.263 -0.846 -0.375 1.00 89.31 93 GLY A C 1
ATOM 752 O O . GLY A 1 93 ? 12.059 -0.860 0.575 1.00 89.31 93 GLY A O 1
ATOM 753 N N . PRO A 1 94 ? 10.530 0.249 -0.641 1.00 89.56 94 PRO A N 1
ATOM 754 C CA . PRO A 1 94 ? 10.651 1.475 0.130 1.00 89.56 94 PRO A CA 1
ATOM 755 C C . PRO A 1 94 ? 10.103 1.314 1.554 1.00 89.56 94 PRO A C 1
ATOM 757 O O . PRO A 1 94 ? 9.057 0.724 1.812 1.00 89.56 94 PRO A O 1
ATOM 760 N N . THR A 1 95 ? 10.802 1.906 2.511 1.00 92.06 95 THR A N 1
ATOM 761 C CA . THR A 1 95 ? 10.342 2.158 3.875 1.00 92.06 95 THR A CA 1
ATOM 762 C C . THR A 1 95 ? 10.236 3.663 4.049 1.00 92.06 95 THR A C 1
ATOM 764 O O . THR A 1 95 ? 11.259 4.337 4.197 1.00 92.06 95 THR A O 1
ATOM 767 N N . SER A 1 96 ? 9.011 4.183 4.036 1.00 89.25 96 SER A N 1
ATOM 768 C CA . SER A 1 96 ? 8.746 5.606 4.233 1.00 89.25 96 SER A CA 1
ATOM 769 C C . SER A 1 96 ? 8.709 5.946 5.713 1.00 89.25 96 SER A C 1
ATOM 771 O O . SER A 1 96 ? 7.982 5.328 6.495 1.00 89.25 96 SER A O 1
ATOM 773 N N . LEU A 1 97 ? 9.482 6.962 6.086 1.00 88.25 97 LEU A N 1
ATOM 774 C CA . LEU A 1 97 ? 9.561 7.496 7.440 1.00 88.25 97 LEU A CA 1
ATOM 775 C C . LEU A 1 97 ? 8.946 8.892 7.494 1.00 88.25 97 LEU A C 1
ATOM 777 O O . LEU A 1 97 ? 9.197 9.729 6.622 1.00 88.25 97 LEU A O 1
ATOM 781 N N . PHE A 1 98 ? 8.196 9.156 8.560 1.00 90.81 98 PHE A N 1
ATOM 782 C CA . PHE A 1 98 ? 7.552 10.438 8.823 1.00 90.81 98 PHE A CA 1
ATOM 783 C C . PHE A 1 98 ? 7.894 10.910 10.241 1.00 90.81 98 PHE A C 1
ATOM 785 O O . PHE A 1 98 ? 8.197 10.104 11.123 1.00 90.81 98 PHE A O 1
ATOM 792 N N . ASP A 1 99 ? 7.877 12.222 10.474 1.00 89.50 99 ASP A N 1
ATOM 793 C CA . ASP A 1 99 ? 8.026 12.765 11.825 1.00 89.50 99 ASP A CA 1
ATOM 794 C C . ASP A 1 99 ? 6.731 12.636 12.646 1.00 89.50 99 ASP A C 1
ATOM 796 O O . ASP A 1 99 ? 5.705 12.144 12.175 1.00 89.50 99 ASP A O 1
ATOM 800 N N . SER A 1 100 ? 6.753 13.097 13.900 1.00 91.88 100 SER A N 1
ATOM 801 C CA . SER A 1 100 ? 5.593 13.021 14.799 1.00 91.88 100 SER A CA 1
ATOM 802 C C . SER A 1 100 ? 4.370 13.820 14.330 1.00 91.88 100 SER A C 1
ATOM 804 O O . SER A 1 100 ? 3.276 13.594 14.850 1.00 91.88 100 SER A O 1
ATOM 806 N N . THR A 1 101 ? 4.544 14.729 13.365 1.00 91.69 101 THR A N 1
ATOM 807 C CA . THR A 1 101 ? 3.475 15.518 12.735 1.00 91.69 101 THR A CA 1
ATOM 808 C C . THR A 1 101 ? 2.964 14.891 11.436 1.00 91.69 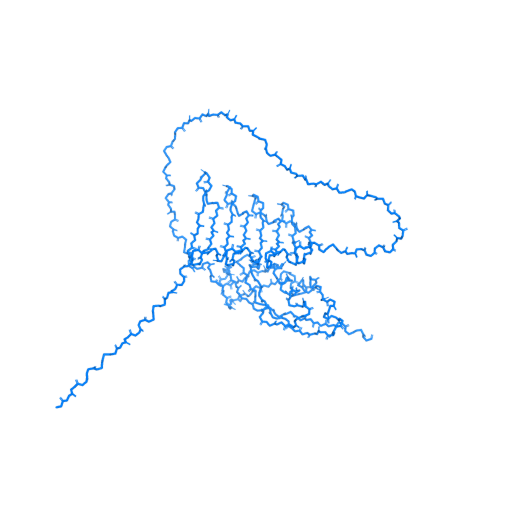101 THR A C 1
ATOM 810 O O . THR A 1 101 ? 2.000 15.387 10.858 1.00 91.69 101 THR A O 1
ATOM 813 N N . GLY A 1 102 ? 3.579 13.791 10.986 1.00 85.06 102 GLY A N 1
ATOM 814 C CA . GLY A 1 102 ? 3.240 13.104 9.742 1.00 85.06 102 GLY A CA 1
ATOM 815 C C . GLY A 1 102 ? 3.933 13.715 8.527 1.00 85.06 102 GLY A C 1
ATOM 816 O O . GLY A 1 102 ? 3.621 13.361 7.389 1.00 85.06 102 GLY A O 1
ATOM 817 N N . LYS A 1 103 ? 4.881 14.637 8.736 1.00 85.25 103 LYS A N 1
ATOM 818 C CA . LYS A 1 103 ? 5.676 15.190 7.645 1.00 85.25 103 LYS A CA 1
ATOM 819 C C . LYS A 1 103 ? 6.658 14.127 7.170 1.00 85.25 103 LYS A C 1
ATOM 821 O O . LYS A 1 103 ? 7.418 13.571 7.960 1.00 85.25 103 LYS A O 1
ATOM 826 N N . TYR A 1 104 ? 6.654 13.881 5.863 1.00 84.75 104 TYR A N 1
ATOM 827 C CA . TYR A 1 104 ? 7.596 12.980 5.210 1.00 84.75 104 TYR A CA 1
ATOM 828 C C . TYR A 1 104 ? 9.047 13.377 5.512 1.00 84.75 104 TYR A C 1
ATOM 830 O O . TYR A 1 104 ? 9.417 14.549 5.386 1.00 84.75 104 TYR A O 1
ATOM 838 N N . LEU A 1 105 ? 9.858 12.391 5.896 1.00 83.69 105 LEU A N 1
ATOM 839 C CA . LEU A 1 105 ? 11.283 12.556 6.165 1.00 83.69 105 LEU A CA 1
ATOM 840 C C . LEU A 1 105 ? 12.129 11.991 5.028 1.00 83.69 105 LEU A C 1
ATOM 842 O O . LEU A 1 105 ? 12.925 12.722 4.443 1.00 83.69 105 LEU A O 1
ATOM 846 N N . ARG A 1 106 ? 11.994 10.689 4.754 1.00 83.88 106 ARG A N 1
ATOM 847 C CA . ARG A 1 106 ? 12.781 9.969 3.746 1.00 83.88 106 ARG A CA 1
ATOM 848 C C . ARG A 1 106 ? 12.212 8.583 3.470 1.00 83.88 106 ARG A C 1
ATOM 850 O O . ARG A 1 106 ? 11.544 8.012 4.333 1.00 83.88 106 ARG A O 1
ATOM 857 N N . ASP A 1 107 ? 12.623 8.033 2.338 1.00 87.25 107 ASP A N 1
ATOM 858 C CA . ASP A 1 107 ? 12.497 6.625 2.000 1.00 87.25 107 ASP A CA 1
ATOM 859 C C . ASP A 1 107 ? 13.849 5.931 2.191 1.00 87.25 107 ASP A C 1
ATOM 861 O O . ASP A 1 107 ? 14.901 6.456 1.826 1.00 87.25 107 ASP A O 1
ATOM 865 N N . ASN A 1 108 ? 13.813 4.744 2.784 1.00 90.06 108 ASN A N 1
ATOM 866 C CA . ASN A 1 108 ? 14.932 3.810 2.831 1.00 90.06 108 ASN A CA 1
ATOM 867 C C . ASN A 1 108 ? 14.560 2.591 1.991 1.00 90.06 108 ASN A C 1
ATOM 869 O O . ASN A 1 108 ? 13.497 2.023 2.222 1.00 90.06 108 ASN A O 1
ATOM 873 N N . TYR A 1 109 ? 15.411 2.156 1.068 1.00 87.44 109 TYR A N 1
ATOM 874 C CA . TYR A 1 109 ? 15.085 1.013 0.218 1.00 87.44 109 TYR A CA 1
ATOM 875 C C . TYR A 1 109 ? 15.634 -0.291 0.803 1.00 87.44 109 TYR A C 1
ATOM 877 O O . TYR A 1 109 ? 16.776 -0.328 1.256 1.00 87.44 109 TYR A O 1
ATOM 885 N N . TYR A 1 110 ? 14.838 -1.356 0.816 1.00 88.38 110 TYR A N 1
ATOM 886 C CA . TYR A 1 110 ? 15.233 -2.686 1.272 1.00 88.38 110 TYR A CA 1
ATOM 887 C C . TYR A 1 110 ? 15.054 -3.706 0.150 1.00 88.38 110 TYR A C 1
ATOM 889 O O . TYR A 1 110 ? 14.125 -3.601 -0.635 1.00 88.38 110 TYR A O 1
ATOM 897 N N . GLU A 1 111 ? 15.933 -4.696 0.098 1.00 87.44 111 GLU A N 1
ATOM 898 C CA . GLU A 1 111 ? 15.799 -5.858 -0.785 1.00 87.44 111 GLU A CA 1
ATOM 899 C C . GLU A 1 111 ? 16.239 -7.078 0.014 1.00 87.44 111 GLU A C 1
ATOM 901 O O . GLU A 1 111 ? 17.313 -7.065 0.633 1.00 87.44 111 GLU A O 1
ATOM 906 N N . GLU A 1 112 ? 15.400 -8.105 0.065 1.00 86.56 112 GLU A N 1
ATOM 907 C CA . GLU A 1 112 ? 15.627 -9.315 0.849 1.00 86.56 112 GLU A CA 1
ATOM 908 C C . GLU A 1 112 ? 15.949 -8.999 2.326 1.00 86.56 112 GLU A C 1
ATOM 910 O O . GLU A 1 112 ? 16.765 -9.659 2.980 1.00 86.56 112 GLU A O 1
ATOM 915 N N . GLY A 1 113 ? 15.305 -7.961 2.874 1.00 87.19 113 GLY A N 1
ATOM 916 C CA . GLY A 1 113 ? 15.496 -7.492 4.247 1.00 87.19 113 GLY A CA 1
ATOM 917 C C . GLY A 1 113 ? 16.774 -6.679 4.481 1.00 87.19 113 GLY A C 1
ATOM 918 O O . GLY A 1 113 ? 17.023 -6.256 5.613 1.00 87.19 113 GLY A O 1
ATOM 919 N N . ILE A 1 114 ? 17.576 -6.429 3.444 1.00 89.06 114 ILE A N 1
ATOM 920 C CA . ILE A 1 114 ? 18.834 -5.684 3.524 1.00 89.06 114 ILE A CA 1
ATOM 921 C C . ILE A 1 114 ? 18.599 -4.246 3.066 1.00 89.06 114 ILE A C 1
ATOM 923 O O . ILE A 1 114 ? 18.164 -4.013 1.944 1.00 89.06 114 ILE A O 1
ATOM 927 N N . LEU A 1 115 ? 18.941 -3.275 3.919 1.00 88.06 115 LEU A N 1
ATOM 928 C CA . LEU A 1 115 ? 18.923 -1.856 3.558 1.00 88.06 115 LEU A CA 1
ATOM 929 C C . LEU A 1 115 ? 19.898 -1.604 2.398 1.00 88.06 115 LEU A C 1
ATOM 931 O O . LEU A 1 115 ? 21.118 -1.702 2.567 1.00 88.06 115 LEU A O 1
ATOM 935 N N . LYS A 1 116 ? 19.365 -1.227 1.239 1.00 86.75 116 LYS A N 1
ATOM 936 C CA . LYS A 1 116 ? 20.118 -0.673 0.119 1.00 86.75 116 LYS A CA 1
ATOM 937 C C . LYS A 1 116 ? 20.432 0.775 0.459 1.00 86.75 116 LYS A C 1
ATOM 939 O O . LYS A 1 116 ? 19.616 1.680 0.317 1.00 86.75 116 LYS A O 1
ATOM 944 N N . VAL A 1 117 ? 21.627 0.978 0.993 1.00 75.81 117 VAL A N 1
ATOM 945 C CA . VAL A 1 117 ? 22.223 2.309 1.043 1.00 75.81 117 VAL A CA 1
ATOM 946 C C . VAL A 1 117 ? 22.718 2.576 -0.366 1.00 75.81 117 VAL A C 1
ATOM 948 O O . VAL A 1 117 ? 23.487 1.757 -0.878 1.00 75.81 117 VAL A O 1
ATOM 951 N N . ASP A 1 118 ? 22.291 3.678 -0.987 1.00 57.00 118 ASP A N 1
ATOM 952 C CA . ASP A 1 118 ? 22.908 4.138 -2.228 1.00 57.00 118 ASP A CA 1
ATOM 953 C C . ASP A 1 118 ? 24.419 4.098 -2.018 1.00 57.00 118 ASP A C 1
ATOM 955 O O . ASP A 1 118 ? 24.969 4.795 -1.157 1.00 57.00 118 ASP A O 1
ATOM 959 N N . LYS A 1 119 ? 25.099 3.204 -2.745 1.00 43.06 119 LYS A N 1
ATOM 960 C CA . LYS A 1 119 ? 26.551 3.229 -2.820 1.00 43.06 119 LYS A CA 1
ATOM 961 C C . LYS A 1 119 ? 26.880 4.591 -3.403 1.00 43.06 119 LYS A C 1
ATOM 963 O O . LYS A 1 119 ? 26.865 4.771 -4.616 1.00 43.06 119 LYS A O 1
ATOM 968 N N . ILE A 1 120 ? 27.236 5.538 -2.544 1.00 37.41 120 ILE A N 1
ATOM 969 C CA . ILE A 1 120 ? 28.145 6.584 -2.961 1.00 37.41 120 ILE A CA 1
ATOM 970 C C . ILE A 1 120 ? 29.374 5.815 -3.445 1.00 37.41 120 ILE A C 1
ATOM 972 O O . ILE A 1 120 ? 30.116 5.232 -2.649 1.00 37.41 120 ILE A O 1
ATOM 976 N N . VAL A 1 121 ? 29.552 5.748 -4.764 1.00 38.62 121 VAL A N 1
ATOM 977 C CA . VAL A 1 121 ? 30.861 5.527 -5.362 1.00 38.62 121 VAL A CA 1
ATOM 978 C C . VAL A 1 121 ? 31.685 6.730 -4.919 1.00 38.62 121 VAL A C 1
ATOM 980 O O . VAL A 1 121 ? 31.736 7.755 -5.589 1.00 38.62 121 VAL A O 1
ATOM 983 N N . LEU A 1 122 ? 32.268 6.648 -3.723 1.00 32.75 122 LEU A N 1
ATOM 984 C CA . LEU A 1 122 ? 33.344 7.537 -3.318 1.00 32.75 122 LEU A CA 1
ATOM 985 C C . LEU A 1 122 ? 34.590 7.065 -4.065 1.00 32.75 122 LEU A C 1
ATOM 987 O O . LEU A 1 122 ? 35.485 6.458 -3.482 1.00 32.75 122 LEU A O 1
ATOM 991 N N . ASP A 1 123 ? 34.651 7.363 -5.363 1.00 40.91 123 ASP A N 1
ATOM 992 C CA . ASP A 1 123 ? 35.933 7.559 -6.037 1.00 40.91 123 ASP A CA 1
ATOM 993 C C . ASP A 1 123 ? 36.506 8.916 -5.611 1.00 40.91 123 ASP A C 1
ATOM 995 O O . ASP A 1 123 ? 36.607 9.875 -6.367 1.00 40.91 123 ASP A O 1
ATOM 999 N N . THR A 1 124 ? 36.831 9.022 -4.328 1.00 34.03 124 THR A N 1
ATOM 1000 C CA . THR A 1 124 ? 37.764 10.028 -3.843 1.00 34.03 124 THR A CA 1
ATOM 1001 C C . THR A 1 124 ? 38.627 9.322 -2.824 1.00 34.03 124 THR A C 1
ATOM 1003 O O . THR A 1 124 ? 38.167 9.022 -1.723 1.00 34.03 124 THR A O 1
ATOM 1006 N N . GLY A 1 125 ? 39.860 9.009 -3.218 1.00 40.56 125 GLY A N 1
ATOM 1007 C CA . GLY A 1 125 ? 40.876 8.377 -2.386 1.00 40.56 125 GLY A CA 1
ATOM 1008 C C . GLY A 1 125 ? 41.172 9.152 -1.101 1.00 40.56 125 GLY A C 1
ATOM 1009 O O . GLY A 1 125 ? 42.190 9.831 -0.992 1.00 40.56 125 GLY A O 1
ATOM 1010 N N . VAL A 1 126 ? 40.314 8.989 -0.096 1.00 30.45 126 VAL A N 1
ATOM 1011 C CA . VAL A 1 126 ? 40.541 9.421 1.278 1.00 30.45 126 VAL A CA 1
ATOM 1012 C C . VAL A 1 126 ? 40.678 8.167 2.126 1.00 30.45 126 VAL A C 1
ATOM 1014 O O . VAL A 1 126 ? 39.777 7.340 2.243 1.00 30.45 126 VAL A O 1
ATOM 1017 N N . LYS A 1 127 ? 41.886 8.004 2.659 1.00 31.55 127 LYS A N 1
ATOM 1018 C CA . LYS A 1 127 ? 42.308 6.883 3.490 1.00 31.55 127 LYS A CA 1
ATOM 1019 C C . LYS A 1 127 ? 41.429 6.765 4.738 1.00 31.55 127 LYS A C 1
ATOM 1021 O O . LYS A 1 127 ? 41.207 7.744 5.437 1.00 31.55 127 LYS A O 1
ATOM 1026 N N . ASN A 1 128 ? 41.026 5.524 5.006 1.00 32.16 128 ASN A N 1
ATOM 1027 C CA . ASN A 1 128 ? 40.538 4.959 6.263 1.00 32.16 128 ASN A CA 1
ATOM 1028 C C . ASN A 1 128 ? 40.742 5.818 7.523 1.00 32.16 128 ASN A C 1
ATOM 1030 O O . ASN A 1 128 ? 41.841 5.832 8.076 1.00 32.16 128 ASN A O 1
ATOM 1034 N N . GLU A 1 129 ? 39.643 6.315 8.093 1.00 28.23 129 GLU A N 1
ATOM 1035 C CA . GLU A 1 129 ? 39.514 6.470 9.542 1.00 28.23 129 GLU A CA 1
ATOM 1036 C C . GLU A 1 129 ? 38.182 5.874 10.026 1.00 28.23 129 GLU A C 1
ATOM 1038 O O . GLU A 1 129 ? 37.089 6.348 9.740 1.00 28.23 129 GLU A O 1
ATOM 1043 N N . LYS A 1 130 ? 38.329 4.747 10.728 1.00 32.91 130 LYS A N 1
ATOM 1044 C CA . LYS A 1 130 ? 37.383 4.006 11.576 1.00 32.91 130 LYS A CA 1
ATOM 1045 C C . LYS A 1 130 ? 36.065 4.733 11.923 1.00 32.91 130 LYS A C 1
ATOM 1047 O O . LYS A 1 130 ? 36.019 5.469 12.906 1.00 32.91 130 LYS A O 1
ATOM 1052 N N . MET A 1 131 ? 34.956 4.359 11.278 1.00 28.83 131 MET A N 1
ATOM 1053 C CA . MET A 1 131 ? 33.639 4.425 11.927 1.00 28.83 131 MET A CA 1
ATOM 1054 C C . MET A 1 131 ? 33.421 3.131 12.708 1.00 28.83 131 MET A C 1
ATOM 1056 O O . MET A 1 131 ? 33.342 2.037 12.151 1.00 28.83 131 MET A O 1
ATOM 1060 N N . LYS A 1 132 ? 33.440 3.270 14.034 1.00 29.92 132 LYS A N 1
ATOM 1061 C CA . LYS A 1 132 ? 33.269 2.181 14.989 1.00 29.92 132 LYS A CA 1
ATOM 1062 C C . LYS A 1 132 ? 31.846 1.633 14.917 1.00 29.92 132 LYS A C 1
ATOM 1064 O O . LYS A 1 132 ? 30.875 2.380 14.891 1.00 29.92 132 LYS A O 1
ATOM 1069 N N . SER A 1 133 ? 31.774 0.311 14.962 1.00 29.98 133 SER A N 1
ATOM 1070 C CA . SER A 1 133 ? 30.606 -0.461 15.357 1.00 29.98 133 SER A CA 1
ATOM 1071 C C . SER A 1 133 ? 29.986 0.057 16.658 1.00 29.98 133 SER A C 1
ATOM 1073 O O . SER A 1 133 ? 30.709 0.252 17.637 1.00 29.98 133 SER A O 1
ATOM 1075 N N . GLY A 1 134 ? 28.657 0.105 16.693 1.00 31.53 134 GLY A N 1
ATOM 1076 C CA . GLY A 1 134 ? 27.879 -0.023 17.921 1.00 31.53 134 GLY A CA 1
ATOM 1077 C C . GLY A 1 134 ? 27.316 1.279 18.471 1.00 31.53 134 GLY A C 1
ATOM 1078 O O . GLY A 1 134 ? 28.016 2.009 19.154 1.00 31.53 134 GLY A O 1
ATOM 1079 N N . GLU A 1 135 ? 26.013 1.468 18.280 1.00 24.55 135 GLU A N 1
ATOM 1080 C CA . GLU A 1 135 ? 25.125 1.922 19.352 1.00 24.55 135 GLU A CA 1
ATOM 1081 C C . GLU A 1 135 ? 23.713 1.384 19.082 1.00 24.55 135 GLU A C 1
ATOM 1083 O O . GLU A 1 135 ? 22.903 1.950 18.354 1.00 24.55 135 GLU A O 1
ATOM 1088 N N . VAL A 1 136 ? 23.457 0.198 19.639 1.00 27.31 136 VAL A N 1
ATOM 1089 C CA . VAL A 1 136 ? 22.109 -0.297 19.914 1.00 27.31 136 VAL A CA 1
ATOM 1090 C C . VAL A 1 136 ? 21.700 0.352 21.231 1.00 27.31 136 VAL A C 1
ATOM 1092 O O . VAL A 1 136 ? 22.160 -0.068 22.293 1.00 27.31 136 VAL A O 1
ATOM 1095 N N . THR A 1 137 ? 20.847 1.373 21.189 1.00 23.30 137 THR A N 1
ATOM 1096 C CA . THR A 1 137 ? 20.257 1.918 22.416 1.00 23.30 137 THR A CA 1
ATOM 1097 C C . THR A 1 137 ? 19.088 1.033 22.830 1.00 23.30 137 THR A C 1
ATOM 1099 O O . THR A 1 137 ? 17.943 1.241 22.440 1.00 23.30 137 THR A O 1
ATOM 1102 N N . VAL A 1 138 ? 19.397 0.009 23.628 1.00 23.55 138 VAL A N 1
ATOM 1103 C CA . VAL A 1 138 ? 18.410 -0.716 24.431 1.00 23.55 138 VAL A CA 1
ATOM 1104 C C . VAL A 1 138 ? 17.908 0.243 25.510 1.00 23.55 138 VAL A C 1
ATOM 1106 O O . VAL A 1 138 ? 18.604 0.496 26.495 1.00 23.55 138 VAL A O 1
ATOM 1109 N N . LEU A 1 139 ? 16.702 0.784 25.341 1.00 25.36 139 LEU A N 1
ATOM 1110 C CA . LEU A 1 139 ? 16.007 1.475 26.423 1.00 25.36 139 LEU A CA 1
ATOM 1111 C C . LEU A 1 139 ? 15.522 0.424 27.431 1.00 25.36 139 LEU A C 1
ATOM 1113 O O . LEU A 1 139 ? 14.535 -0.272 27.213 1.00 25.36 139 LEU A O 1
ATOM 1117 N N . LYS A 1 140 ? 16.266 0.288 28.532 1.00 23.88 140 LYS A N 1
ATOM 1118 C CA . LYS A 1 140 ? 15.841 -0.443 29.730 1.00 23.88 140 LYS A CA 1
ATOM 1119 C C . LYS A 1 140 ? 14.777 0.381 30.454 1.00 23.88 140 LYS A C 1
ATOM 1121 O O . LYS A 1 140 ? 15.088 1.443 30.987 1.00 23.88 140 LYS A O 1
ATOM 1126 N N . THR A 1 141 ? 13.550 -0.119 30.524 1.00 24.91 141 THR A N 1
ATOM 1127 C CA . THR A 1 141 ? 12.554 0.337 31.501 1.00 24.91 141 THR A CA 1
ATOM 1128 C C . THR A 1 141 ? 12.948 -0.175 32.883 1.00 24.91 141 THR A C 1
ATOM 1130 O O . THR A 1 141 ? 13.107 -1.380 33.073 1.00 24.91 141 THR A O 1
ATOM 1133 N N . GLN A 1 142 ? 13.147 0.740 33.834 1.00 28.53 142 GLN A N 1
ATOM 1134 C CA . GLN A 1 142 ? 13.290 0.408 35.248 1.00 28.53 142 GLN A CA 1
ATOM 1135 C C . GLN A 1 142 ? 11.927 0.404 35.932 1.00 28.53 142 GLN A C 1
ATOM 1137 O O . GLN A 1 142 ? 11.110 1.303 35.740 1.00 28.53 142 GLN A O 1
ATOM 1142 N N . ASP A 1 143 ? 11.747 -0.621 36.756 1.00 26.59 143 ASP A N 1
ATOM 1143 C CA . ASP A 1 143 ? 10.693 -0.772 37.741 1.00 26.59 143 ASP A CA 1
ATOM 1144 C C . ASP A 1 143 ? 10.541 0.466 38.632 1.00 26.59 143 ASP A C 1
ATOM 1146 O O . ASP A 1 143 ? 11.511 1.021 39.149 1.00 26.59 143 ASP A O 1
ATOM 1150 N N . THR A 1 144 ? 9.299 0.828 38.942 1.00 30.19 144 THR A N 1
ATOM 1151 C CA . THR A 1 144 ? 8.978 1.411 40.247 1.00 30.19 144 THR A CA 1
ATOM 1152 C C . THR A 1 144 ? 7.614 0.896 40.683 1.00 30.19 144 THR A C 1
ATOM 1154 O O . THR A 1 144 ? 6.581 1.224 40.105 1.00 30.19 144 THR A O 1
ATOM 1157 N N . GLN A 1 145 ? 7.621 0.056 41.716 1.00 29.36 145 GLN A N 1
ATOM 1158 C CA . GLN A 1 145 ? 6.417 -0.396 42.395 1.00 29.36 145 GLN A CA 1
ATOM 1159 C C . GLN A 1 145 ? 5.861 0.677 43.348 1.00 29.36 145 GLN A C 1
ATOM 1161 O O . GLN A 1 145 ? 6.591 1.263 44.143 1.00 29.36 145 GLN A O 1
ATOM 1166 N N . ASN A 1 146 ? 4.526 0.747 43.348 1.00 27.42 146 ASN A N 1
ATOM 1167 C CA . ASN A 1 146 ? 3.608 0.934 44.480 1.00 27.42 146 ASN A CA 1
ATOM 1168 C C . ASN A 1 146 ? 3.439 2.309 45.159 1.00 27.42 146 ASN A C 1
ATOM 1170 O O . ASN A 1 146 ? 4.224 2.709 46.016 1.00 27.42 146 ASN A O 1
ATOM 1174 N N . LYS A 1 147 ? 2.208 2.841 45.037 1.00 31.27 147 LYS A N 1
ATOM 1175 C CA . LYS A 1 147 ? 1.281 2.946 46.186 1.00 31.27 147 LYS A CA 1
ATOM 1176 C C . LYS A 1 147 ? -0.193 3.032 45.755 1.00 31.27 147 LYS A C 1
ATOM 1178 O O . LYS A 1 147 ? -0.583 3.907 44.994 1.00 31.27 147 LYS A O 1
ATOM 1183 N N . LYS A 1 148 ? -0.999 2.117 46.308 1.00 28.23 148 LYS A N 1
ATOM 1184 C CA . LYS A 1 148 ? -2.470 2.060 46.264 1.00 28.23 148 LYS A CA 1
ATOM 1185 C C . LYS A 1 148 ? -3.119 3.288 46.917 1.00 28.23 148 LYS A C 1
ATOM 1187 O O . LYS A 1 148 ? -2.718 3.665 48.019 1.00 28.23 148 LYS A O 1
ATOM 1192 N N . LYS A 1 149 ? -4.249 3.733 46.361 1.00 29.88 149 LYS A N 1
ATOM 1193 C CA . LYS A 1 149 ? -5.467 3.959 47.153 1.00 29.88 149 LYS A CA 1
ATOM 1194 C C . LYS A 1 149 ? -6.716 3.759 46.295 1.00 29.88 149 LYS A C 1
ATOM 1196 O O . LYS A 1 149 ? -6.793 4.219 45.166 1.00 29.88 149 LYS A O 1
ATOM 1201 N N . GLN A 1 150 ? -7.614 2.984 46.874 1.00 30.84 150 GLN A N 1
ATOM 1202 C CA . GLN A 1 150 ? -8.911 2.536 46.400 1.00 30.84 150 GLN A CA 1
ATOM 1203 C C . GLN A 1 150 ? -9.951 3.591 46.784 1.00 30.84 150 GLN A C 1
ATOM 1205 O O . GLN A 1 150 ? -9.837 4.141 47.875 1.00 30.84 150 GLN A O 1
ATOM 1210 N N . ASP A 1 151 ? -10.936 3.840 45.926 1.00 29.00 151 ASP A N 1
ATOM 1211 C CA . ASP A 1 151 ? -12.325 3.970 46.365 1.00 29.00 151 ASP A CA 1
ATOM 1212 C C . ASP A 1 151 ? -13.278 3.751 45.190 1.00 29.00 151 ASP A C 1
ATOM 1214 O O . ASP A 1 151 ? -12.975 4.036 44.032 1.00 29.00 151 ASP A O 1
ATOM 1218 N N . ASN A 1 152 ? -14.392 3.123 45.542 1.00 28.59 152 ASN A N 1
ATOM 1219 C CA . ASN A 1 152 ? -15.373 2.510 44.667 1.00 28.59 152 ASN A CA 1
ATOM 1220 C C . ASN A 1 152 ? -16.223 3.567 43.959 1.00 28.59 152 ASN A C 1
ATOM 1222 O O . ASN A 1 152 ? -16.572 4.572 44.568 1.00 28.59 152 ASN A O 1
ATOM 1226 N N . ASN A 1 153 ? -16.637 3.279 42.727 1.00 29.92 153 ASN A N 1
ATOM 1227 C CA . ASN A 1 153 ? -17.922 3.726 42.201 1.00 29.92 153 ASN A CA 1
ATOM 1228 C C . ASN A 1 153 ? -18.389 2.729 41.140 1.00 29.92 153 ASN A C 1
ATOM 1230 O O . ASN A 1 153 ? -17.606 2.292 40.296 1.00 29.92 153 ASN A O 1
ATOM 1234 N N . ASP A 1 154 ? -19.658 2.356 41.252 1.00 33.31 154 ASP A N 1
ATOM 1235 C CA . ASP A 1 154 ? -20.357 1.368 40.443 1.00 33.31 154 ASP A CA 1
ATOM 1236 C C . ASP A 1 154 ? -20.229 1.677 38.946 1.00 33.31 154 ASP A C 1
ATOM 1238 O O . ASP A 1 154 ? -20.836 2.609 38.417 1.00 33.31 154 ASP A O 1
ATOM 1242 N N . PHE A 1 155 ? -19.405 0.885 38.257 1.00 33.94 155 PHE A N 1
ATOM 1243 C CA . PHE A 1 155 ? -19.264 0.939 36.810 1.00 33.94 155 PHE A CA 1
ATOM 1244 C C . PHE A 1 155 ? -20.396 0.131 36.183 1.00 33.94 155 PHE A C 1
ATOM 1246 O O . PHE A 1 155 ? -20.346 -1.097 36.106 1.00 33.94 155 PHE A O 1
ATOM 1253 N N . VAL A 1 156 ? -21.432 0.837 35.743 1.00 31.80 156 VAL A N 1
ATOM 1254 C CA . VAL A 1 156 ? -22.346 0.316 34.730 1.00 31.80 156 VAL A CA 1
ATOM 1255 C C . VAL A 1 156 ? -21.542 0.261 33.426 1.00 31.80 156 VAL A C 1
ATOM 1257 O O . VAL A 1 156 ? -21.020 1.303 33.017 1.00 31.80 156 VAL A O 1
ATOM 1260 N N . PRO A 1 157 ? -21.380 -0.917 32.789 1.00 33.75 157 PRO A N 1
ATOM 1261 C CA . PRO A 1 157 ? -20.765 -0.999 31.471 1.00 33.75 157 PRO A CA 1
ATOM 1262 C C . PRO A 1 157 ? -21.480 -0.019 30.541 1.00 33.75 157 PRO A C 1
ATOM 1264 O O . PRO A 1 157 ? -22.713 0.018 30.583 1.00 33.75 157 PRO A O 1
ATOM 1267 N N . PRO A 1 158 ? -20.768 0.783 29.732 1.00 34.75 158 PRO A N 1
ATOM 1268 C CA . PRO A 1 158 ? -21.434 1.589 28.726 1.00 34.75 158 PRO A CA 1
ATOM 1269 C C . PRO A 1 158 ? -22.314 0.659 27.893 1.00 34.75 158 PRO A C 1
ATOM 1271 O O . PRO A 1 158 ? -21.837 -0.340 27.348 1.00 34.75 158 PRO A O 1
ATOM 1274 N N . GLU A 1 159 ? -23.612 0.960 27.888 1.00 30.64 159 GLU A N 1
ATOM 1275 C CA . GLU A 1 159 ? -24.589 0.328 27.018 1.00 30.64 159 GLU A CA 1
ATOM 1276 C C . GLU A 1 159 ? -24.015 0.387 25.606 1.00 30.64 159 GLU A C 1
ATOM 1278 O O . GLU A 1 159 ? -23.627 1.454 25.126 1.00 30.64 159 GLU A O 1
ATOM 1283 N N . VAL A 1 160 ? -23.832 -0.790 25.007 1.00 39.59 160 VAL A N 1
ATOM 1284 C CA . VAL A 1 160 ? -23.251 -0.941 23.679 1.00 39.59 160 VAL A CA 1
ATOM 1285 C C . VAL A 1 160 ? -24.148 -0.156 22.732 1.00 39.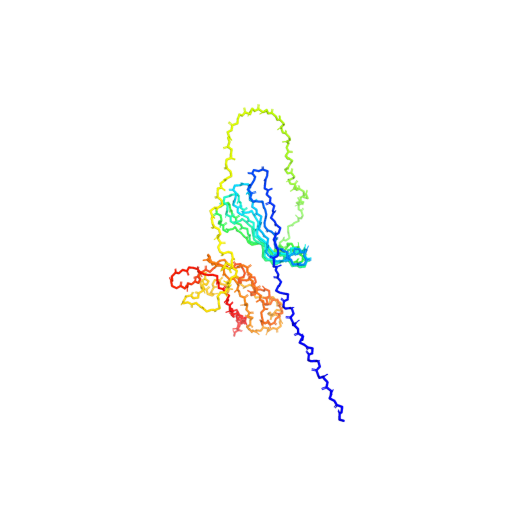59 160 VAL A C 1
ATOM 1287 O O . VAL A 1 160 ? -25.245 -0.607 22.407 1.00 39.59 160 VAL A O 1
ATOM 1290 N N . GLU A 1 161 ? -23.719 1.045 22.337 1.00 36.25 161 GLU A N 1
ATOM 1291 C CA . GLU A 1 161 ? -24.395 1.809 21.298 1.00 36.25 161 GLU A CA 1
ATOM 1292 C C . GLU A 1 161 ? -24.383 0.954 20.028 1.00 36.25 161 GLU A C 1
ATOM 1294 O O . GLU A 1 161 ? -23.346 0.741 19.399 1.00 36.25 161 GLU A O 1
ATOM 1299 N N . ALA A 1 162 ? -25.565 0.396 19.771 1.00 34.03 162 ALA A N 1
ATOM 1300 C CA . ALA A 1 162 ? -26.045 -0.353 18.624 1.00 34.03 162 ALA A CA 1
ATOM 1301 C C . ALA A 1 162 ? -25.062 -0.511 17.451 1.00 34.03 162 ALA A C 1
ATOM 1303 O O . ALA A 1 162 ? -24.695 0.455 16.784 1.00 34.03 162 ALA A O 1
ATOM 1304 N N . GLU A 1 163 ? -24.728 -1.777 17.178 1.00 35.25 163 GLU A N 1
ATOM 1305 C CA . GLU A 1 163 ? -24.446 -2.355 15.858 1.00 35.25 163 GLU A CA 1
ATOM 1306 C C . GLU A 1 163 ? -24.011 -1.344 14.784 1.00 35.25 163 GLU A C 1
ATOM 1308 O O . GLU A 1 163 ? -24.778 -0.945 13.901 1.00 35.25 163 GLU A O 1
ATOM 1313 N N . LYS A 1 164 ? -22.726 -0.963 14.794 1.00 32.56 164 LYS A N 1
ATOM 1314 C CA . LYS A 1 164 ? -22.111 -0.505 13.547 1.00 32.56 164 LYS A CA 1
ATOM 1315 C C . LYS A 1 164 ? -22.207 -1.661 12.563 1.00 32.56 164 LYS A C 1
ATOM 1317 O O . LYS A 1 164 ? -21.732 -2.755 12.822 1.00 32.56 164 LYS A O 1
ATOM 1322 N N . ASN A 1 165 ? -22.873 -1.408 11.449 1.00 34.38 165 ASN A N 1
ATOM 1323 C CA . ASN A 1 165 ? -23.101 -2.348 10.365 1.00 34.38 165 ASN A CA 1
ATOM 1324 C C . ASN A 1 165 ? -21.752 -2.732 9.711 1.00 34.38 165 ASN A C 1
ATOM 1326 O O . ASN A 1 165 ? -21.319 -2.101 8.743 1.00 34.38 165 ASN A O 1
ATOM 1330 N N . TYR A 1 166 ? -21.048 -3.709 10.297 1.00 38.34 166 TYR A N 1
ATOM 1331 C CA . TYR A 1 166 ? -19.702 -4.145 9.900 1.00 38.34 166 TYR A CA 1
ATOM 1332 C C . TYR A 1 166 ? -19.657 -4.748 8.482 1.00 38.34 166 TYR A C 1
ATOM 1334 O O . TYR A 1 166 ? -18.590 -4.789 7.876 1.00 38.34 166 TYR A O 1
ATOM 1342 N N . GLU A 1 167 ? -20.797 -5.130 7.897 1.00 38.28 167 GLU A N 1
ATOM 1343 C CA . GLU A 1 167 ? -20.854 -5.722 6.550 1.00 38.28 167 GLU A CA 1
ATOM 1344 C C . GLU A 1 167 ? -20.578 -4.721 5.416 1.00 38.28 167 GLU A C 1
ATOM 1346 O O . GLU A 1 167 ? -20.121 -5.110 4.343 1.00 38.28 167 GLU A O 1
ATOM 1351 N N . LYS A 1 168 ? -20.817 -3.416 5.619 1.00 37.06 168 LYS A N 1
ATOM 1352 C CA . LYS A 1 168 ? -20.638 -2.416 4.547 1.00 37.06 168 LYS A CA 1
ATOM 1353 C C . LYS A 1 168 ? -19.208 -1.878 4.448 1.00 37.06 168 LYS A C 1
ATOM 1355 O O . LYS A 1 168 ? -18.861 -1.249 3.447 1.00 37.06 168 LYS A O 1
ATOM 1360 N N . ASP A 1 169 ? -18.380 -2.082 5.472 1.00 54.19 169 ASP A N 1
ATOM 1361 C CA . ASP A 1 169 ? -17.050 -1.468 5.539 1.00 54.19 169 ASP A CA 1
ATOM 1362 C C . ASP A 1 169 ? -15.953 -2.268 4.818 1.00 54.19 169 ASP A C 1
ATOM 1364 O O . ASP A 1 169 ? -14.833 -1.785 4.667 1.00 54.19 169 ASP A O 1
ATOM 1368 N N . THR A 1 170 ? -16.264 -3.460 4.312 1.00 58.44 170 THR A N 1
ATOM 1369 C CA . THR A 1 170 ? -15.326 -4.323 3.572 1.00 58.44 170 THR A CA 1
ATOM 1370 C C . THR A 1 170 ? -15.442 -4.199 2.048 1.00 58.44 170 THR A C 1
ATOM 1372 O O . THR A 1 170 ? -14.580 -4.693 1.324 1.00 58.44 170 THR A O 1
ATOM 1375 N N . ILE A 1 171 ? -16.471 -3.520 1.526 1.00 79.56 171 ILE A N 1
ATOM 1376 C CA . ILE A 1 171 ? -16.743 -3.476 0.081 1.00 79.56 171 ILE A CA 1
ATOM 1377 C C . ILE A 1 171 ? -15.944 -2.357 -0.601 1.00 79.56 171 ILE A C 1
ATOM 1379 O O . ILE A 1 171 ? -16.130 -1.174 -0.310 1.00 79.56 171 ILE A O 1
ATOM 1383 N N . PHE A 1 172 ? -15.122 -2.734 -1.583 1.00 87.50 172 PHE A N 1
ATOM 1384 C CA . PHE A 1 172 ? -14.489 -1.806 -2.522 1.00 87.50 172 PHE A CA 1
ATOM 1385 C C . PHE A 1 172 ? -15.328 -1.658 -3.796 1.00 87.50 172 PHE A C 1
ATOM 1387 O O . PHE A 1 172 ? -15.564 -2.632 -4.519 1.00 87.50 172 PHE A O 1
ATOM 1394 N N . TYR A 1 173 ? -15.742 -0.431 -4.112 1.00 89.94 173 TYR A N 1
ATOM 1395 C CA . TYR A 1 173 ? -16.494 -0.131 -5.332 1.00 89.94 173 TYR A CA 1
ATOM 1396 C C . TYR A 1 173 ? -15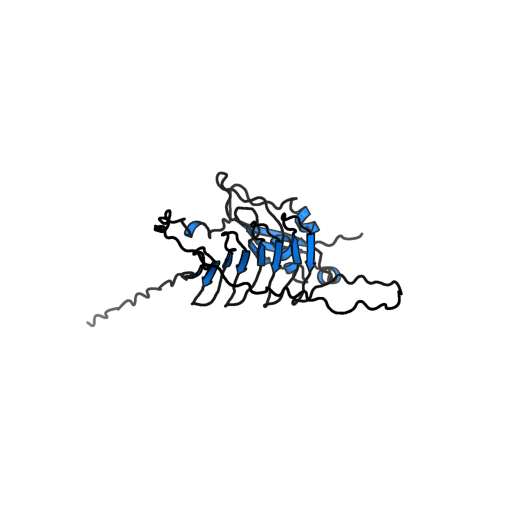.570 -0.121 -6.555 1.00 89.94 173 TYR A C 1
ATOM 1398 O O . TYR A 1 173 ? -14.474 0.421 -6.491 1.00 89.94 173 TYR A O 1
ATOM 1406 N N . LYS A 1 174 ? -16.015 -0.703 -7.677 1.00 91.19 174 LYS A N 1
ATOM 1407 C CA . LYS A 1 174 ? -15.270 -0.710 -8.957 1.00 91.19 174 LYS A CA 1
ATOM 1408 C C . LYS A 1 174 ? -15.564 0.502 -9.840 1.00 91.19 174 LYS A C 1
ATOM 1410 O O . LYS A 1 174 ? -14.775 0.858 -10.703 1.00 91.19 174 LYS A O 1
ATOM 1415 N N . SER A 1 175 ? -16.742 1.090 -9.662 1.00 88.75 175 SER A N 1
ATOM 1416 C CA . SER A 1 175 ? -17.221 2.234 -10.425 1.00 88.75 175 SER A CA 1
ATOM 1417 C C . SER A 1 175 ? -18.010 3.130 -9.486 1.00 88.75 175 SER A C 1
ATOM 1419 O O . SER A 1 175 ? -18.894 2.662 -8.764 1.00 88.75 175 SER A O 1
ATOM 1421 N N . VAL A 1 176 ? -17.630 4.401 -9.457 1.00 92.19 176 VAL A N 1
ATOM 1422 C CA . VAL A 1 176 ? -18.189 5.435 -8.588 1.00 92.19 176 VAL A CA 1
ATOM 1423 C C . VAL A 1 176 ? -18.357 6.723 -9.391 1.00 92.19 176 VAL A C 1
ATOM 1425 O O . VAL A 1 176 ? -17.814 6.847 -10.487 1.00 92.19 176 VAL A O 1
ATOM 1428 N N . GLU A 1 177 ? -19.115 7.682 -8.861 1.00 93.25 177 GLU A N 1
ATOM 1429 C CA . GLU A 1 177 ? -19.379 8.953 -9.552 1.00 93.25 177 GLU A CA 1
ATOM 1430 C C . GLU A 1 177 ? -18.100 9.784 -9.718 1.00 93.25 177 GLU A C 1
ATOM 1432 O O . GLU A 1 177 ? -17.897 10.412 -10.755 1.00 93.25 177 GLU A O 1
ATOM 1437 N N . VAL A 1 178 ? -17.225 9.762 -8.708 1.00 94.88 178 VAL A N 1
ATOM 1438 C CA . VAL A 1 178 ? -15.899 10.390 -8.756 1.00 94.88 178 VAL A CA 1
ATOM 1439 C C . VAL A 1 178 ? -14.863 9.346 -8.383 1.00 94.88 178 VAL A C 1
ATOM 1441 O O . VAL A 1 178 ? -14.861 8.873 -7.248 1.00 94.88 178 VAL A O 1
ATOM 1444 N N . MET A 1 179 ? -14.004 8.973 -9.330 1.00 96.00 179 MET A N 1
ATOM 1445 C CA . MET A 1 179 ? -12.906 8.037 -9.081 1.00 96.00 179 MET A CA 1
ATOM 1446 C C . MET A 1 179 ? -11.797 8.702 -8.252 1.00 96.00 179 MET A C 1
ATOM 1448 O O . MET A 1 179 ? -11.601 9.915 -8.367 1.00 96.00 179 MET A O 1
ATOM 1452 N N . PRO A 1 180 ? -11.051 7.930 -7.444 1.00 97.44 180 PRO A N 1
ATOM 1453 C CA . PRO A 1 180 ? -9.843 8.422 -6.806 1.00 97.44 180 PRO A CA 1
ATOM 1454 C C . PRO A 1 180 ? -8.836 8.966 -7.822 1.00 97.44 180 PRO A C 1
ATOM 1456 O O . PRO A 1 180 ? -8.667 8.414 -8.908 1.00 97.44 180 PRO A O 1
ATOM 1459 N N . GLU A 1 181 ? -8.133 10.029 -7.443 1.00 96.31 181 GLU A N 1
ATOM 1460 C CA . GLU A 1 181 ? -7.110 10.670 -8.275 1.00 96.31 181 GLU A CA 1
ATOM 1461 C C . GLU A 1 181 ? -5.832 10.872 -7.449 1.00 96.31 181 GLU A C 1
ATOM 1463 O O . GLU A 1 181 ? -5.927 11.382 -6.331 1.00 96.31 181 GLU A O 1
ATOM 1468 N N . PRO A 1 182 ? -4.639 10.509 -7.946 1.00 96.00 182 PRO A N 1
ATOM 1469 C CA . PRO A 1 182 ? -3.395 10.695 -7.202 1.00 96.00 182 PRO A CA 1
ATOM 1470 C C . PRO A 1 182 ? -3.125 12.178 -6.918 1.00 96.00 182 PRO A C 1
ATOM 1472 O O . PRO A 1 182 ? -3.344 13.050 -7.766 1.00 96.00 182 PRO A O 1
ATOM 1475 N N . TYR A 1 183 ? -2.633 12.493 -5.720 1.00 92.38 183 TYR A N 1
ATOM 1476 C CA . TYR A 1 183 ? -2.226 13.863 -5.409 1.00 92.38 183 TYR A CA 1
ATOM 1477 C C . TYR A 1 183 ? -1.032 14.278 -6.275 1.00 92.38 183 TYR A C 1
ATOM 1479 O O . TYR A 1 183 ? 0.032 13.673 -6.231 1.00 92.38 183 TYR A O 1
ATOM 1487 N N . GLY A 1 184 ? -1.203 15.358 -7.041 1.00 92.94 184 GLY A N 1
ATOM 1488 C CA . GLY A 1 184 ? -0.213 15.782 -8.036 1.00 92.94 184 GLY A CA 1
ATOM 1489 C C . GLY A 1 184 ? -0.338 15.058 -9.381 1.00 92.94 184 GLY A C 1
ATOM 1490 O O . GLY A 1 184 ? 0.531 15.222 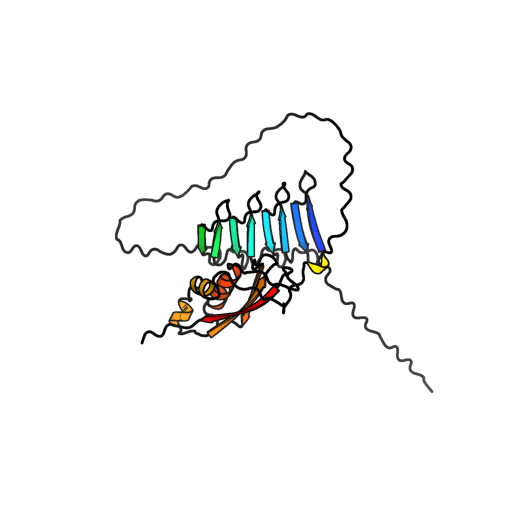-10.234 1.00 92.94 184 GLY A O 1
ATOM 1491 N N . GLY A 1 185 ? -1.415 14.293 -9.589 1.00 95.38 185 GLY A N 1
ATOM 1492 C CA . GLY A 1 185 ? -1.670 13.578 -10.833 1.00 95.38 185 GLY A CA 1
ATOM 1493 C C . GLY A 1 185 ? -0.696 12.419 -11.062 1.00 95.38 185 GLY A C 1
ATOM 1494 O O . GLY A 1 185 ? 0.120 12.075 -10.208 1.00 95.38 185 GLY A O 1
ATOM 1495 N N . MET A 1 186 ? -0.772 11.814 -12.247 1.00 93.94 186 MET A N 1
ATOM 1496 C CA . MET A 1 186 ? 0.110 10.698 -12.611 1.00 93.94 186 MET A CA 1
ATOM 1497 C C . MET A 1 186 ? 1.588 11.103 -12.661 1.00 93.94 186 MET A C 1
ATOM 1499 O O . MET A 1 186 ? 2.455 10.284 -12.381 1.00 93.94 186 MET A O 1
ATOM 1503 N N . GLU A 1 187 ? 1.897 12.372 -12.938 1.00 93.06 187 GLU A N 1
ATOM 1504 C CA . GLU A 1 187 ? 3.275 12.881 -12.935 1.00 93.06 187 GLU A CA 1
ATOM 1505 C C . GLU A 1 187 ? 3.964 12.672 -11.576 1.00 93.06 187 GLU A C 1
ATOM 1507 O O . GLU A 1 187 ? 5.140 12.314 -11.515 1.00 93.06 187 GLU A O 1
ATOM 1512 N N . ALA A 1 188 ? 3.233 12.845 -10.471 1.00 92.62 188 ALA A N 1
ATOM 1513 C CA . ALA A 1 188 ? 3.770 12.622 -9.133 1.00 92.62 188 ALA A CA 1
ATOM 1514 C C . ALA A 1 188 ? 4.062 11.138 -8.845 1.00 92.62 188 ALA A C 1
ATOM 1516 O O . ALA A 1 188 ? 4.926 10.841 -8.019 1.00 92.62 188 ALA A O 1
ATOM 1517 N N . ILE A 1 189 ? 3.368 10.216 -9.518 1.00 93.38 189 ILE A N 1
ATOM 1518 C CA . ILE A 1 189 ? 3.676 8.781 -9.484 1.00 93.38 189 ILE A CA 1
ATOM 1519 C C . ILE A 1 189 ? 4.928 8.511 -10.321 1.00 93.38 189 ILE A C 1
ATOM 1521 O O . ILE A 1 189 ? 5.883 7.943 -9.799 1.00 93.38 189 ILE A O 1
ATOM 1525 N N . TYR A 1 190 ? 4.977 8.990 -11.568 1.00 92.12 190 TYR A N 1
ATOM 1526 C CA . TYR A 1 190 ? 6.126 8.779 -12.456 1.00 92.12 190 TYR A CA 1
ATOM 1527 C C . TYR A 1 190 ? 7.437 9.326 -11.883 1.00 92.12 190 TYR A C 1
ATOM 1529 O O . TYR A 1 190 ? 8.467 8.674 -11.993 1.00 92.12 190 TYR A O 1
ATOM 1537 N N . LYS A 1 191 ? 7.405 10.456 -11.167 1.00 89.00 191 LYS A N 1
ATOM 1538 C CA . LYS A 1 191 ? 8.587 10.994 -10.465 1.00 89.00 191 LYS A CA 1
ATOM 1539 C C . LYS A 1 191 ? 9.136 10.086 -9.361 1.00 89.00 191 LYS A C 1
ATOM 1541 O O . LYS A 1 191 ? 10.299 10.232 -8.999 1.00 89.00 191 LYS A O 1
ATOM 1546 N N . LYS A 1 192 ? 8.306 9.210 -8.787 1.00 83.94 192 LYS A N 1
ATOM 1547 C CA . LYS A 1 192 ? 8.722 8.234 -7.766 1.00 83.94 192 LYS A CA 1
ATOM 1548 C C . LYS A 1 192 ? 9.196 6.918 -8.376 1.00 83.94 192 LYS A C 1
ATOM 1550 O O . LYS A 1 192 ? 9.863 6.151 -7.687 1.00 83.94 192 LYS A O 1
ATOM 1555 N N . ILE A 1 193 ? 8.838 6.642 -9.629 1.00 88.94 193 ILE A N 1
ATOM 1556 C CA . ILE A 1 193 ? 9.247 5.420 -10.314 1.00 88.94 193 ILE A CA 1
ATOM 1557 C C . ILE A 1 193 ? 10.702 5.583 -10.746 1.00 88.94 193 ILE A C 1
ATOM 1559 O O . ILE A 1 193 ? 11.022 6.351 -11.650 1.00 88.94 193 ILE A O 1
ATOM 1563 N N . GLY A 1 194 ? 11.590 4.832 -10.100 1.00 85.12 194 GLY A N 1
ATOM 1564 C CA . GLY A 1 194 ? 12.905 4.552 -10.658 1.00 85.12 194 GLY A CA 1
ATOM 1565 C C . GLY A 1 194 ? 12.757 3.491 -11.740 1.00 85.12 194 GLY A C 1
ATOM 1566 O O . GLY A 1 194 ? 12.318 2.384 -11.444 1.00 85.12 194 GLY A O 1
ATOM 1567 N N . TYR A 1 195 ? 13.104 3.823 -12.983 1.00 91.06 195 TYR A N 1
ATOM 1568 C CA . TYR A 1 195 ? 13.144 2.840 -14.066 1.00 91.06 195 TYR A CA 1
ATOM 1569 C C . TYR A 1 195 ? 14.250 1.814 -13.754 1.00 91.06 195 TYR A C 1
ATOM 1571 O O . TYR A 1 195 ? 15.408 2.233 -13.642 1.00 91.06 195 TYR A O 1
ATOM 1579 N N . PRO A 1 196 ? 13.928 0.516 -13.586 1.00 92.56 196 PRO A N 1
ATOM 1580 C CA . PRO A 1 196 ? 14.911 -0.503 -13.221 1.00 92.56 196 PRO A CA 1
ATOM 1581 C C . PRO A 1 196 ? 16.067 -0.589 -14.222 1.00 92.56 196 PRO A C 1
ATOM 1583 O O . PRO A 1 196 ? 15.837 -0.563 -15.429 1.00 92.56 196 PRO A O 1
ATOM 1586 N N . GLU A 1 197 ? 17.303 -0.721 -13.734 1.00 91.81 197 GLU A N 1
ATOM 1587 C CA . GLU A 1 197 ? 18.489 -0.810 -14.604 1.00 91.81 197 GLU A CA 1
ATOM 1588 C C . GLU A 1 197 ? 18.440 -2.050 -15.503 1.00 91.81 197 GLU A C 1
ATOM 1590 O O . GLU A 1 197 ? 18.643 -1.924 -16.704 1.00 91.81 197 GLU A O 1
ATOM 1595 N N . ASP A 1 198 ? 18.033 -3.209 -14.974 1.00 92.00 198 ASP A N 1
ATOM 1596 C CA . ASP A 1 198 ? 17.862 -4.429 -15.774 1.00 92.00 198 ASP A CA 1
ATOM 1597 C C . ASP A 1 198 ? 16.874 -4.227 -16.934 1.00 92.00 198 ASP A C 1
ATOM 1599 O O . ASP A 1 198 ? 17.067 -4.771 -18.019 1.00 92.00 198 ASP A O 1
ATOM 1603 N N . ALA A 1 199 ? 15.819 -3.434 -16.729 1.00 95.25 199 ALA A N 1
ATOM 1604 C CA . ALA A 1 199 ? 14.859 -3.117 -17.776 1.00 95.25 199 ALA A CA 1
ATOM 1605 C C . ALA A 1 199 ? 15.450 -2.155 -18.821 1.00 95.25 199 ALA A C 1
ATOM 1607 O O . ALA A 1 199 ? 15.202 -2.337 -20.009 1.00 95.25 199 ALA A O 1
ATOM 1608 N N . LYS A 1 200 ? 16.272 -1.179 -18.409 1.00 93.44 200 LYS A N 1
ATOM 1609 C CA . LYS A 1 200 ? 16.998 -0.294 -19.339 1.00 93.44 200 LYS A CA 1
ATOM 1610 C C . LYS A 1 200 ? 18.024 -1.058 -20.170 1.00 93.44 200 LYS A C 1
ATOM 1612 O O . LYS A 1 200 ? 18.046 -0.907 -21.382 1.00 93.44 200 LYS A O 1
ATOM 1617 N N . ASP A 1 201 ? 18.834 -1.895 -19.527 1.00 93.81 201 ASP A N 1
ATOM 1618 C CA . ASP A 1 201 ? 19.911 -2.660 -20.168 1.00 93.81 201 ASP A CA 1
ATOM 1619 C C . ASP A 1 201 ? 19.386 -3.676 -21.195 1.00 93.81 201 ASP A C 1
ATOM 1621 O O . ASP A 1 201 ? 20.131 -4.121 -22.068 1.00 93.81 201 ASP A O 1
ATOM 1625 N N . ASN A 1 202 ? 18.108 -4.052 -21.084 1.00 95.81 202 ASN A N 1
ATOM 1626 C CA . ASN A 1 202 ? 17.436 -4.996 -21.974 1.00 95.81 202 ASN A CA 1
ATOM 1627 C C . ASN A 1 202 ? 16.364 -4.335 -22.866 1.00 95.81 202 ASN A C 1
ATOM 1629 O O . ASN A 1 202 ? 15.558 -5.057 -23.451 1.00 95.81 202 ASN A O 1
ATOM 1633 N N . ASP A 1 203 ? 16.336 -2.999 -22.963 1.00 95.31 203 ASP A N 1
ATOM 1634 C CA . ASP A 1 203 ? 15.384 -2.232 -23.786 1.00 95.31 203 ASP A CA 1
ATOM 1635 C C . ASP A 1 203 ? 13.902 -2.594 -23.525 1.00 95.31 203 ASP A C 1
ATOM 1637 O O . ASP A 1 203 ? 13.071 -2.667 -24.434 1.00 95.31 203 ASP A O 1
ATOM 1641 N N . ILE A 1 204 ? 13.564 -2.877 -22.265 1.00 96.81 204 ILE A N 1
ATOM 1642 C CA . ILE A 1 204 ? 12.240 -3.356 -21.861 1.00 96.81 204 ILE A CA 1
ATOM 1643 C C . ILE A 1 204 ? 11.311 -2.169 -21.659 1.00 96.81 204 ILE A C 1
ATOM 1645 O O . ILE A 1 204 ? 11.427 -1.463 -20.661 1.00 96.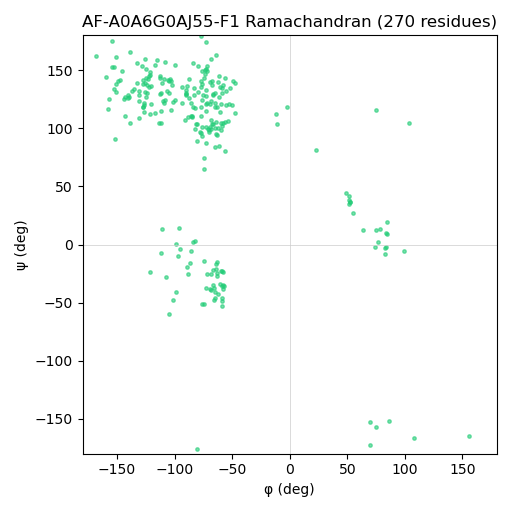81 204 ILE A O 1
ATOM 1649 N N . GLU A 1 205 ? 10.347 -2.006 -22.558 1.00 97.25 205 GLU A N 1
ATOM 1650 C CA . GLU A 1 205 ? 9.251 -1.037 -22.472 1.00 97.25 205 GLU A CA 1
ATOM 1651 C C . GLU A 1 205 ? 7.896 -1.749 -22.357 1.00 97.25 205 GLU A C 1
ATOM 1653 O O . GLU A 1 205 ? 7.737 -2.905 -22.760 1.00 97.25 205 GLU A O 1
ATOM 1658 N N . GLY A 1 206 ? 6.883 -1.053 -21.845 1.00 97.06 206 GLY A N 1
ATOM 1659 C CA . GLY A 1 206 ? 5.519 -1.572 -21.818 1.00 97.06 206 GLY A CA 1
ATOM 1660 C C . GLY A 1 206 ? 4.656 -0.963 -20.726 1.00 97.06 206 GLY A C 1
ATOM 1661 O O . GLY A 1 206 ? 4.979 0.072 -20.151 1.00 97.06 206 GLY A O 1
ATOM 1662 N N . VAL A 1 207 ? 3.527 -1.610 -20.443 1.00 98.00 207 VAL A N 1
ATOM 1663 C CA . VAL A 1 207 ? 2.566 -1.142 -19.441 1.00 98.00 207 VAL A CA 1
ATOM 1664 C C . VAL A 1 207 ? 2.398 -2.202 -18.366 1.00 98.00 207 VAL A C 1
ATOM 1666 O O . VAL A 1 207 ? 1.957 -3.311 -18.652 1.00 98.00 207 VAL A O 1
ATOM 1669 N N . VAL A 1 208 ? 2.688 -1.829 -17.124 1.00 98.44 208 VAL A N 1
ATOM 1670 C CA . VAL A 1 208 ? 2.330 -2.615 -15.942 1.00 98.44 208 VAL A CA 1
ATOM 1671 C C . VAL A 1 208 ? 0.948 -2.168 -15.471 1.00 98.44 208 VAL A C 1
ATOM 1673 O O . VAL A 1 208 ? 0.709 -0.975 -15.280 1.00 98.44 208 VAL A O 1
ATOM 1676 N N . ARG A 1 209 ? 0.022 -3.104 -15.260 1.00 98.25 209 ARG A N 1
ATOM 1677 C CA . ARG A 1 209 ? -1.309 -2.815 -14.704 1.00 98.25 209 ARG A CA 1
ATOM 1678 C C . ARG A 1 209 ? -1.350 -3.184 -13.233 1.00 98.25 209 ARG A C 1
ATOM 1680 O O . ARG A 1 209 ? -1.140 -4.342 -12.863 1.00 98.25 209 ARG A O 1
ATOM 1687 N N . ILE A 1 210 ? -1.678 -2.197 -12.406 1.00 98.31 210 ILE A N 1
ATOM 1688 C CA . ILE A 1 210 ? -1.784 -2.346 -10.957 1.00 98.31 210 ILE A CA 1
ATOM 1689 C C . ILE A 1 210 ? -3.248 -2.247 -10.534 1.00 98.31 210 ILE A C 1
ATOM 1691 O O . ILE A 1 210 ? -3.901 -1.237 -10.777 1.00 98.31 210 ILE A O 1
ATOM 1695 N N . LEU A 1 211 ? -3.765 -3.268 -9.853 1.00 97.69 211 LEU A N 1
ATOM 1696 C CA . LEU A 1 211 ? -5.039 -3.205 -9.142 1.00 97.69 211 LEU A CA 1
ATOM 1697 C C . LEU A 1 211 ? -4.807 -2.620 -7.744 1.00 97.69 211 LEU A C 1
ATOM 1699 O O . LEU A 1 211 ? -4.208 -3.274 -6.891 1.00 97.69 211 LEU A O 1
ATOM 1703 N N . ALA A 1 212 ? -5.289 -1.402 -7.511 1.00 97.25 212 ALA A N 1
ATOM 1704 C CA . ALA A 1 212 ? -5.154 -0.685 -6.247 1.00 97.25 212 ALA A CA 1
ATOM 1705 C C . ALA A 1 212 ? -6.456 -0.716 -5.435 1.00 97.25 212 ALA A C 1
ATOM 1707 O O . ALA A 1 212 ? -7.543 -0.540 -5.989 1.00 97.25 212 ALA A O 1
ATOM 1708 N N . PHE A 1 213 ? -6.332 -0.874 -4.118 1.00 95.31 213 PHE A N 1
ATOM 1709 C CA . PHE A 1 213 ? -7.422 -0.846 -3.144 1.00 95.31 213 PHE A CA 1
ATOM 1710 C C . PHE A 1 213 ? -7.284 0.403 -2.274 1.00 95.31 213 PHE A C 1
ATOM 1712 O O . PHE A 1 213 ? -6.427 0.469 -1.400 1.00 95.31 213 PHE A O 1
ATOM 1719 N N . ILE A 1 214 ? -8.114 1.408 -2.525 1.00 94.69 214 ILE A N 1
ATOM 1720 C CA . ILE A 1 214 ? -8.026 2.739 -1.920 1.00 94.69 214 ILE A CA 1
ATOM 1721 C C . ILE A 1 214 ? -9.143 2.897 -0.889 1.00 94.69 214 ILE A C 1
ATOM 1723 O O . ILE A 1 214 ? -10.302 2.582 -1.170 1.00 94.69 214 ILE A O 1
ATOM 1727 N N . ASP A 1 215 ? -8.817 3.370 0.309 1.00 93.81 215 ASP A N 1
ATOM 1728 C CA . ASP A 1 215 ? -9.805 3.589 1.361 1.00 93.81 215 ASP A CA 1
ATOM 1729 C C . ASP A 1 215 ? -10.588 4.907 1.208 1.00 93.81 215 ASP A C 1
ATOM 1731 O O . ASP A 1 215 ? -10.463 5.643 0.226 1.00 93.81 215 ASP A O 1
ATOM 1735 N N . ARG A 1 216 ? -11.445 5.206 2.193 1.00 93.38 216 ARG A N 1
ATOM 1736 C CA . ARG A 1 216 ? -12.270 6.422 2.188 1.00 93.38 216 ARG A CA 1
ATOM 1737 C C . ARG A 1 216 ? -11.448 7.697 2.320 1.00 93.38 216 ARG A C 1
ATOM 1739 O O . ARG A 1 216 ? -11.950 8.746 1.939 1.00 93.38 216 ARG A O 1
ATOM 1746 N N . ASP A 1 217 ? -10.239 7.637 2.855 1.00 90.50 217 ASP A N 1
ATOM 1747 C CA . ASP A 1 217 ? -9.380 8.802 3.046 1.00 90.50 217 ASP A CA 1
ATOM 1748 C C . ASP A 1 217 ? -8.337 8.944 1.933 1.00 90.50 217 ASP A C 1
ATOM 1750 O O . ASP A 1 217 ? -7.608 9.936 1.890 1.00 90.50 217 ASP A O 1
ATOM 1754 N N . GLY A 1 218 ? -8.362 8.025 0.962 1.00 90.88 218 GLY A N 1
ATOM 1755 C CA . GLY A 1 218 ? -7.478 8.039 -0.190 1.00 90.88 218 GLY A CA 1
ATOM 1756 C C . GLY A 1 218 ? -6.125 7.385 0.085 1.00 90.88 218 GLY A C 1
ATOM 1757 O O . GLY A 1 218 ? -5.153 7.634 -0.632 1.00 90.88 218 GLY A O 1
ATOM 1758 N N . GLU A 1 219 ? -6.035 6.562 1.128 1.00 91.38 219 GLU A N 1
ATOM 1759 C CA . GLU A 1 219 ? -4.873 5.728 1.394 1.00 91.38 219 GLU A CA 1
ATOM 1760 C C . GLU A 1 219 ? -4.949 4.434 0.576 1.00 91.38 219 GLU A C 1
ATOM 1762 O O . GLU A 1 219 ? -5.993 3.785 0.526 1.00 91.38 219 GLU A O 1
ATOM 1767 N N . VAL A 1 220 ? -3.845 4.029 -0.059 1.00 93.69 220 VAL A N 1
ATOM 1768 C CA . VAL A 1 220 ? -3.779 2.748 -0.777 1.00 93.69 220 VAL A CA 1
ATOM 1769 C C . VAL A 1 220 ? -3.525 1.630 0.225 1.00 93.69 220 VAL A C 1
ATOM 1771 O O . VAL A 1 220 ? -2.412 1.485 0.716 1.00 93.69 220 VAL A O 1
ATOM 1774 N N . LEU A 1 221 ? -4.555 0.857 0.558 1.00 88.88 221 LEU A N 1
ATOM 1775 C CA . LEU A 1 221 ? -4.493 -0.263 1.497 1.00 88.88 221 LEU A CA 1
ATOM 1776 C C . LEU A 1 221 ? -3.687 -1.440 0.950 1.00 88.88 221 LEU A C 1
ATOM 1778 O O . LEU A 1 221 ? -2.940 -2.046 1.710 1.00 88.88 221 LEU A O 1
ATOM 1782 N N . ASP A 1 222 ? -3.824 -1.714 -0.346 1.00 90.38 222 ASP A N 1
ATOM 1783 C CA . ASP A 1 222 ? -3.152 -2.805 -1.048 1.00 90.38 222 ASP A CA 1
ATOM 1784 C C . ASP A 1 222 ? -3.008 -2.459 -2.543 1.00 90.38 222 ASP A C 1
ATOM 1786 O O . ASP A 1 222 ? -3.808 -1.695 -3.096 1.00 90.38 222 ASP A O 1
ATOM 1790 N N . ALA A 1 223 ? -1.993 -3.015 -3.198 1.00 94.69 223 ALA A N 1
ATOM 1791 C CA . ALA A 1 223 ? -1.720 -2.847 -4.621 1.00 94.69 223 ALA A CA 1
ATOM 1792 C C . ALA A 1 223 ? -1.162 -4.154 -5.193 1.00 94.69 223 ALA A C 1
ATOM 1794 O O . ALA A 1 223 ? -0.160 -4.673 -4.702 1.00 94.69 223 ALA A O 1
ATOM 1795 N N . LYS A 1 224 ? -1.795 -4.672 -6.250 1.00 94.88 224 LYS A N 1
ATOM 1796 C CA . LYS A 1 224 ? -1.448 -5.961 -6.867 1.00 94.88 224 LYS A CA 1
ATOM 1797 C C . LYS A 1 224 ? -1.109 -5.786 -8.335 1.00 94.88 224 LYS A C 1
ATOM 1799 O O . LYS A 1 224 ? -1.854 -5.129 -9.058 1.00 94.88 224 LYS A O 1
ATOM 1804 N N . VAL A 1 225 ? -0.034 -6.419 -8.788 1.00 97.25 225 VAL A N 1
ATOM 1805 C CA . VAL A 1 225 ? 0.276 -6.519 -10.219 1.00 97.25 225 VAL A CA 1
ATOM 1806 C C . VAL A 1 225 ? -0.701 -7.513 -10.845 1.00 97.25 225 VAL A C 1
ATOM 1808 O O . VAL A 1 225 ? -0.786 -8.657 -10.399 1.00 97.25 225 VAL A O 1
ATOM 1811 N N . VAL A 1 226 ? -1.475 -7.071 -11.839 1.00 97.31 226 VAL A N 1
ATOM 1812 C CA . VAL A 1 226 ? -2.415 -7.937 -12.582 1.00 97.31 226 VAL A CA 1
ATOM 1813 C C . VAL A 1 226 ? -1.932 -8.248 -13.996 1.00 97.31 226 VAL A C 1
ATOM 1815 O O . VAL A 1 226 ? -2.239 -9.313 -14.523 1.00 97.31 226 VAL A O 1
ATOM 1818 N N . GLU A 1 227 ? -1.143 -7.353 -14.586 1.00 97.94 227 GLU A N 1
ATOM 1819 C CA . GLU A 1 227 ? -0.406 -7.569 -15.831 1.00 97.94 227 GLU A CA 1
ATOM 1820 C C . GLU A 1 227 ? 0.966 -6.913 -15.666 1.00 97.94 227 GLU A C 1
ATOM 1822 O O . GLU A 1 227 ? 1.042 -5.746 -15.277 1.00 97.94 227 GLU A O 1
ATOM 1827 N N . GLY A 1 228 ? 2.031 -7.676 -15.899 1.00 97.06 228 GLY A N 1
ATOM 1828 C CA . GLY A 1 228 ? 3.409 -7.253 -15.667 1.00 97.06 228 GLY A CA 1
ATOM 1829 C C . GLY A 1 228 ? 4.280 -7.418 -16.906 1.00 97.06 228 GLY A C 1
ATOM 1830 O O . GLY A 1 228 ? 3.961 -8.200 -17.805 1.00 97.06 228 GLY A O 1
ATOM 1831 N N . ILE A 1 229 ? 5.388 -6.683 -16.926 1.00 97.06 229 ILE A N 1
ATOM 1832 C CA . ILE A 1 229 ? 6.429 -6.749 -17.962 1.00 97.06 229 ILE A CA 1
ATOM 1833 C C . ILE A 1 229 ? 7.743 -7.335 -17.422 1.00 97.06 229 ILE A C 1
ATOM 1835 O O . ILE A 1 229 ? 8.651 -7.623 -18.199 1.00 97.06 229 ILE A O 1
ATOM 1839 N N . GLY A 1 230 ? 7.845 -7.565 -16.107 1.00 94.81 230 GLY A N 1
ATOM 1840 C CA . GLY A 1 230 ? 9.028 -8.132 -15.464 1.00 94.81 230 GLY A CA 1
ATOM 1841 C C . GLY A 1 230 ? 10.186 -7.138 -15.335 1.00 94.81 230 GLY A C 1
ATOM 1842 O O . GLY A 1 230 ? 9.982 -5.927 -15.301 1.00 94.81 230 GLY A O 1
ATOM 1843 N N . TYR A 1 231 ? 11.414 -7.654 -15.211 1.00 95.44 231 TYR A N 1
ATOM 1844 C CA . TYR A 1 231 ? 12.656 -6.859 -15.128 1.00 95.44 231 TYR A CA 1
ATOM 1845 C C . TYR A 1 231 ? 12.670 -5.795 -14.010 1.00 95.44 231 TYR A C 1
ATOM 1847 O O . TYR A 1 231 ? 13.333 -4.768 -14.110 1.00 95.44 231 TYR A O 1
ATOM 1855 N N . GLY A 1 232 ? 11.914 -6.035 -12.934 1.00 93.75 232 GLY A N 1
ATOM 1856 C CA . GLY A 1 232 ? 11.760 -5.111 -11.807 1.00 93.75 232 GLY A CA 1
ATOM 1857 C C . GLY A 1 232 ? 10.717 -4.005 -12.016 1.00 93.75 232 GLY A C 1
ATOM 1858 O O . GLY A 1 232 ? 10.393 -3.298 -11.062 1.00 93.75 232 GLY A O 1
ATOM 1859 N N . CYS A 1 233 ? 10.152 -3.855 -13.219 1.00 96.25 233 CYS A N 1
ATOM 1860 C CA . CYS A 1 233 ? 9.159 -2.815 -13.511 1.00 96.25 233 CYS A CA 1
ATOM 1861 C C . CYS A 1 233 ? 7.859 -3.047 -12.737 1.00 96.25 233 CYS A C 1
ATOM 1863 O O . CYS A 1 233 ? 7.227 -2.095 -12.279 1.00 96.25 233 CYS A O 1
ATOM 1865 N N . ASP A 1 234 ? 7.497 -4.315 -12.552 1.00 97.50 234 ASP A N 1
ATOM 1866 C CA . ASP A 1 234 ? 6.288 -4.737 -11.848 1.00 97.50 234 ASP A CA 1
ATOM 1867 C C . ASP A 1 234 ? 6.280 -4.216 -10.403 1.00 97.50 234 ASP A C 1
ATOM 1869 O O . ASP A 1 234 ? 5.357 -3.507 -9.992 1.00 97.50 234 ASP A O 1
ATOM 1873 N N . GLU A 1 235 ? 7.359 -4.477 -9.660 1.00 93.94 235 GLU A N 1
ATOM 1874 C CA . GLU A 1 235 ? 7.523 -4.007 -8.282 1.00 93.94 235 GLU A CA 1
ATOM 1875 C C . GLU A 1 235 ? 7.703 -2.490 -8.202 1.00 93.94 235 GLU A C 1
ATOM 1877 O O . GLU A 1 235 ? 7.112 -1.841 -7.338 1.00 93.94 235 GLU A O 1
ATOM 1882 N N . ALA A 1 236 ? 8.448 -1.889 -9.137 1.00 94.56 236 ALA A N 1
ATOM 1883 C CA . ALA A 1 236 ? 8.609 -0.438 -9.189 1.00 94.56 236 ALA A CA 1
ATOM 1884 C C . ALA A 1 236 ? 7.256 0.281 -9.349 1.00 94.56 236 ALA A C 1
ATOM 1886 O O . ALA A 1 236 ? 6.960 1.227 -8.611 1.00 94.56 236 ALA A O 1
ATOM 1887 N N . ALA A 1 237 ? 6.402 -0.195 -10.260 1.00 97.00 237 ALA A N 1
ATOM 1888 C CA . ALA A 1 237 ? 5.052 0.328 -10.448 1.00 97.00 237 ALA A CA 1
ATOM 1889 C C . ALA A 1 237 ? 4.165 0.081 -9.224 1.00 97.00 237 ALA A C 1
ATOM 1891 O O . ALA A 1 237 ? 3.480 0.998 -8.758 1.00 97.00 237 ALA A O 1
ATOM 1892 N N . ARG A 1 238 ? 4.194 -1.139 -8.672 1.00 96.75 238 ARG A N 1
ATOM 1893 C CA . ARG A 1 238 ? 3.399 -1.508 -7.497 1.00 96.75 238 ARG A CA 1
ATOM 1894 C C . ARG A 1 238 ? 3.735 -0.626 -6.299 1.00 96.75 238 ARG A C 1
ATOM 1896 O O . ARG A 1 238 ? 2.821 -0.053 -5.704 1.00 96.75 238 ARG A O 1
ATOM 1903 N N . PHE A 1 239 ? 5.017 -0.445 -5.982 1.00 94.25 239 PHE A N 1
ATOM 1904 C CA . PHE A 1 239 ? 5.454 0.423 -4.889 1.00 94.25 239 PHE A CA 1
ATOM 1905 C C . PHE A 1 239 ? 5.118 1.890 -5.136 1.00 94.25 239 PHE A C 1
ATOM 1907 O O . PHE A 1 239 ? 4.655 2.572 -4.219 1.00 94.25 239 PHE A O 1
ATOM 1914 N N . ALA A 1 240 ? 5.283 2.382 -6.365 1.00 94.69 240 ALA A N 1
ATOM 1915 C CA . ALA A 1 240 ? 4.951 3.765 -6.680 1.00 94.69 240 ALA A CA 1
ATOM 1916 C C . ALA A 1 240 ? 3.471 4.081 -6.438 1.00 94.69 240 ALA A C 1
ATOM 1918 O O . ALA A 1 240 ? 3.167 5.186 -5.991 1.00 94.69 240 ALA A O 1
ATOM 1919 N N . ILE A 1 241 ? 2.572 3.118 -6.674 1.00 96.62 241 ILE A N 1
ATOM 1920 C CA . ILE A 1 241 ? 1.147 3.225 -6.344 1.00 96.62 241 ILE A CA 1
ATOM 1921 C C . ILE A 1 241 ? 0.897 3.046 -4.847 1.00 96.62 241 ILE A C 1
ATOM 1923 O O . ILE A 1 241 ? 0.255 3.900 -4.238 1.00 96.62 241 ILE A O 1
ATOM 1927 N N . LEU A 1 242 ? 1.419 1.975 -4.246 1.00 93.88 242 LEU A N 1
ATOM 1928 C CA . LEU A 1 242 ? 1.174 1.617 -2.845 1.00 93.88 242 LEU A CA 1
ATOM 1929 C C . LEU A 1 242 ? 1.589 2.732 -1.870 1.00 93.88 242 LEU A C 1
ATOM 1931 O O . LEU A 1 242 ? 0.917 2.977 -0.871 1.00 93.88 242 LEU A O 1
ATOM 1935 N N . TYR A 1 243 ? 2.662 3.455 -2.195 1.00 92.12 243 TYR A N 1
ATOM 1936 C CA . TYR A 1 243 ? 3.207 4.550 -1.386 1.00 92.12 243 TYR A CA 1
ATOM 1937 C C . TYR A 1 243 ? 2.712 5.936 -1.838 1.00 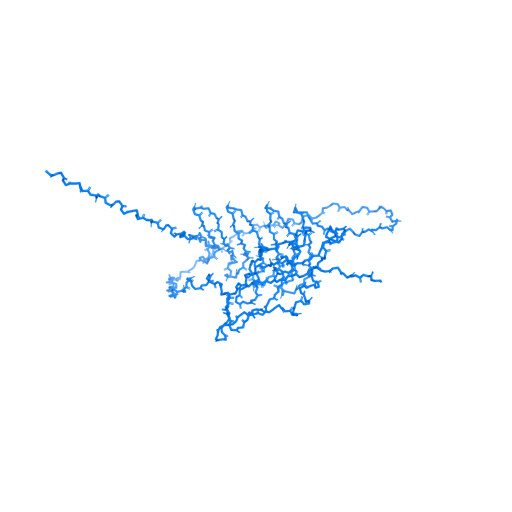92.12 243 TYR A C 1
ATOM 1939 O O . TYR A 1 243 ? 3.273 6.977 -1.465 1.00 92.12 243 TYR A O 1
ATOM 1947 N N . HIS A 1 244 ? 1.663 5.984 -2.661 1.00 92.81 244 HIS A N 1
ATOM 1948 C CA . HIS A 1 244 ? 1.027 7.222 -3.093 1.00 92.81 244 HIS A CA 1
ATOM 1949 C C . HIS A 1 244 ? -0.248 7.524 -2.298 1.00 92.81 244 HIS A C 1
ATOM 1951 O O . HIS A 1 244 ? -0.907 6.640 -1.755 1.00 92.81 244 HIS A O 1
ATOM 1957 N N . ARG A 1 245 ? -0.607 8.809 -2.225 1.00 93.62 245 ARG A N 1
ATOM 1958 C CA . ARG A 1 245 ? -1.872 9.267 -1.637 1.00 93.62 245 ARG A CA 1
ATOM 1959 C C . ARG A 1 245 ? -2.822 9.690 -2.748 1.00 93.62 245 ARG A C 1
ATOM 1961 O O . ARG A 1 245 ? -2.406 10.358 -3.693 1.00 93.62 245 ARG A O 1
ATOM 1968 N N . PHE A 1 246 ? -4.098 9.382 -2.589 1.00 97.06 246 PHE A N 1
ATOM 1969 C CA . PHE A 1 246 ? -5.143 9.717 -3.545 1.00 97.06 246 PHE A CA 1
ATOM 1970 C C . PHE A 1 246 ? -6.161 10.671 -2.922 1.00 97.06 246 PHE A C 1
ATOM 1972 O O . PHE A 1 246 ? -6.364 10.712 -1.712 1.00 97.06 246 PHE A O 1
ATOM 1979 N N . LYS A 1 247 ? -6.837 11.448 -3.759 1.00 95.88 247 LYS A N 1
ATOM 1980 C CA . LYS A 1 247 ? -8.140 12.016 -3.427 1.00 95.88 247 LYS A CA 1
ATOM 1981 C C . LYS A 1 247 ? -9.141 10.859 -3.343 1.00 95.88 247 LYS A C 1
ATOM 1983 O O . LYS A 1 247 ? -9.054 9.943 -4.160 1.00 95.88 247 LYS A O 1
ATOM 1988 N N . PRO A 1 248 ? -10.083 10.873 -2.393 1.00 95.31 248 PRO A N 1
ATOM 1989 C CA . PRO A 1 248 ? -10.999 9.758 -2.204 1.00 95.31 248 PRO A CA 1
ATOM 1990 C C . PRO A 1 248 ? -12.039 9.669 -3.322 1.00 95.31 248 PRO A C 1
ATOM 1992 O O . PRO A 1 248 ? -12.420 10.681 -3.914 1.00 95.31 248 PRO A O 1
ATOM 1995 N N . GLY A 1 249 ? -12.545 8.459 -3.558 1.00 95.06 249 GLY A N 1
ATOM 1996 C CA . GLY A 1 249 ? -13.676 8.251 -4.455 1.00 95.06 249 GLY A CA 1
ATOM 1997 C C . GLY A 1 249 ? -15.003 8.650 -3.806 1.00 95.06 249 GLY A C 1
ATOM 1998 O O . GLY A 1 249 ? -15.157 8.524 -2.588 1.00 95.06 249 GLY A O 1
ATOM 1999 N N . LEU A 1 250 ? -15.970 9.114 -4.604 1.00 93.75 250 LEU A N 1
ATOM 2000 C CA . LEU A 1 250 ? -17.263 9.610 -4.116 1.00 93.75 250 LEU A CA 1
ATOM 2001 C C . LEU A 1 250 ? -18.458 8.913 -4.778 1.00 93.75 250 LEU A C 1
ATOM 2003 O O . LEU A 1 250 ? -18.494 8.726 -5.994 1.00 93.75 250 LEU A O 1
ATOM 2007 N N . ILE A 1 251 ? -19.478 8.615 -3.971 1.00 91.50 251 ILE A N 1
ATOM 2008 C CA . ILE A 1 251 ? -20.837 8.270 -4.417 1.00 91.50 251 ILE A CA 1
ATOM 2009 C C . ILE A 1 251 ? -21.801 9.202 -3.690 1.00 91.50 251 ILE A C 1
ATOM 2011 O O . ILE A 1 251 ? -21.827 9.213 -2.457 1.00 91.50 251 ILE A O 1
ATOM 2015 N N . LYS A 1 252 ? -22.598 9.987 -4.423 1.00 91.75 252 LYS A N 1
ATOM 2016 C CA . LYS A 1 252 ? -23.527 10.976 -3.852 1.00 91.75 252 LYS A CA 1
ATOM 2017 C C . LYS A 1 252 ? -22.837 11.910 -2.846 1.00 91.75 252 LYS A C 1
ATOM 2019 O O . LYS A 1 252 ? -23.385 12.220 -1.790 1.00 91.75 252 LYS A O 1
ATOM 2024 N N . GLY A 1 253 ? -21.594 12.291 -3.146 1.00 89.25 253 GLY A N 1
ATOM 2025 C CA . GLY A 1 253 ? -20.747 13.128 -2.288 1.00 89.25 253 GLY A CA 1
ATOM 2026 C C . GLY A 1 253 ? -20.163 12.441 -1.044 1.00 89.25 253 GLY A C 1
ATOM 2027 O O . GLY A 1 253 ? -19.397 13.072 -0.321 1.00 89.25 253 GLY A O 1
ATOM 2028 N N . GLN A 1 254 ? -20.476 11.169 -0.783 1.00 92.31 254 GLN A N 1
ATOM 2029 C CA . GLN A 1 254 ? -19.903 10.415 0.335 1.00 92.31 254 GLN A CA 1
ATOM 2030 C C . GLN A 1 254 ? -18.621 9.706 -0.095 1.00 92.31 254 GLN A C 1
ATOM 2032 O O . GLN A 1 254 ? -18.600 9.040 -1.130 1.00 92.31 254 GLN A O 1
ATOM 2037 N N . LYS A 1 255 ? -17.573 9.819 0.728 1.00 94.31 255 LYS A N 1
ATOM 2038 C CA . LYS A 1 255 ? -16.304 9.113 0.531 1.00 94.31 255 LYS A CA 1
ATOM 2039 C C . LYS A 1 255 ? -16.500 7.602 0.657 1.00 94.31 255 LYS A C 1
ATOM 2041 O O . LYS A 1 255 ? -17.080 7.126 1.636 1.00 94.31 255 LYS A O 1
ATOM 2046 N N . VAL A 1 256 ? -15.991 6.844 -0.307 1.00 92.56 256 VAL A N 1
ATOM 2047 C CA . VAL A 1 256 ? -16.112 5.381 -0.349 1.00 92.56 256 VAL A CA 1
ATOM 2048 C C . VAL A 1 256 ? -14.772 4.720 -0.655 1.00 92.56 256 VAL A C 1
ATOM 2050 O O . VAL A 1 256 ? -13.899 5.334 -1.258 1.00 92.56 256 VAL A O 1
ATOM 2053 N N . LYS A 1 257 ? -14.624 3.456 -0.244 1.00 94.25 257 LYS A N 1
ATOM 2054 C CA . LYS A 1 257 ? -13.476 2.625 -0.616 1.00 94.25 257 LYS A CA 1
ATOM 2055 C C . LYS A 1 257 ? -13.604 2.222 -2.083 1.00 94.25 257 LYS A C 1
ATOM 2057 O O . LYS A 1 257 ? -14.674 1.782 -2.502 1.00 94.25 257 LYS A O 1
ATOM 2062 N N . VAL A 1 258 ? -12.544 2.342 -2.866 1.00 95.56 258 VAL A N 1
ATOM 2063 C CA . VAL A 1 258 ? -12.567 2.073 -4.309 1.00 95.56 258 VAL A CA 1
ATOM 2064 C C . VAL A 1 258 ? -11.467 1.092 -4.666 1.00 95.56 258 VAL A C 1
ATOM 2066 O O . VAL A 1 258 ? -10.351 1.205 -4.176 1.00 95.56 258 VAL A O 1
ATOM 2069 N N . GLN A 1 259 ? -11.783 0.133 -5.529 1.00 96.56 259 GLN A N 1
ATOM 2070 C CA . GLN A 1 259 ? -10.780 -0.665 -6.223 1.00 96.56 259 GLN A CA 1
ATOM 2071 C C . GLN A 1 259 ? -10.696 -0.173 -7.669 1.00 96.56 259 GLN A C 1
ATOM 2073 O O . GLN A 1 259 ? -1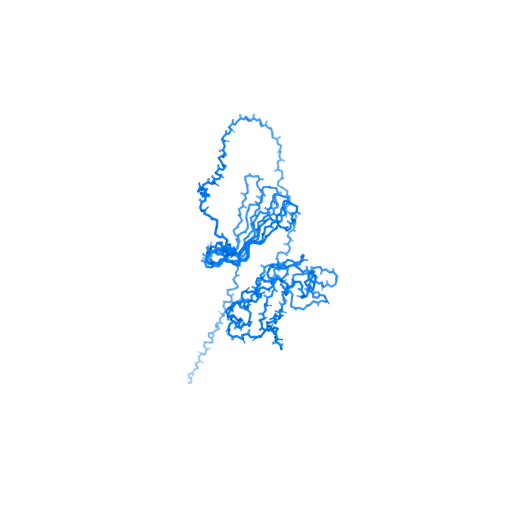1.730 -0.012 -8.324 1.00 96.56 259 GLN A O 1
ATOM 2078 N N . MET A 1 260 ? -9.491 0.088 -8.166 1.00 96.56 260 MET A N 1
ATOM 2079 C CA . MET A 1 260 ? -9.291 0.562 -9.537 1.00 96.56 260 MET A CA 1
ATOM 2080 C C . MET A 1 260 ? -8.006 0.017 -10.145 1.00 96.56 260 MET A C 1
ATOM 2082 O O . MET A 1 260 ? -7.029 -0.224 -9.440 1.00 96.56 260 MET A O 1
ATOM 2086 N N . GLU A 1 261 ? -8.020 -0.163 -11.461 1.00 97.75 261 GLU A N 1
ATOM 2087 C CA . GLU A 1 261 ? -6.837 -0.532 -12.229 1.00 97.75 261 GLU A CA 1
ATOM 2088 C C . GLU A 1 261 ? -6.111 0.733 -12.697 1.00 97.75 261 GLU A C 1
ATOM 2090 O O . GLU A 1 261 ? -6.732 1.647 -13.244 1.00 97.75 261 GLU A O 1
ATOM 2095 N N . ILE A 1 262 ? -4.802 0.786 -12.464 1.00 98.00 262 ILE A N 1
ATOM 2096 C CA . ILE A 1 262 ? -3.933 1.908 -12.809 1.00 98.00 262 ILE A CA 1
ATOM 2097 C C . ILE A 1 262 ? -2.836 1.388 -13.748 1.00 98.00 262 ILE A C 1
ATOM 2099 O O . ILE A 1 262 ? -2.000 0.590 -13.313 1.00 98.00 262 ILE A O 1
ATOM 2103 N N . PRO A 1 263 ? -2.826 1.806 -15.025 1.00 97.94 263 PRO A N 1
ATOM 2104 C CA . PRO A 1 263 ? -1.747 1.485 -15.948 1.00 97.94 263 PRO A CA 1
ATOM 2105 C C . PRO A 1 263 ? -0.543 2.404 -15.707 1.00 97.94 263 PRO A C 1
ATOM 2107 O O . PRO A 1 263 ? -0.688 3.627 -15.637 1.00 97.94 263 PRO A O 1
ATOM 2110 N N . ILE A 1 264 ? 0.642 1.809 -15.609 1.00 97.88 264 ILE A N 1
ATOM 2111 C CA . ILE A 1 264 ? 1.929 2.487 -15.467 1.00 97.88 264 ILE A CA 1
ATOM 2112 C C . ILE A 1 264 ? 2.776 2.159 -16.687 1.00 97.88 264 ILE A C 1
ATOM 2114 O O . ILE A 1 264 ? 3.154 1.007 -16.896 1.00 97.88 264 ILE A O 1
ATOM 2118 N N . GLU A 1 265 ? 3.042 3.173 -17.504 1.00 97.00 265 GLU A N 1
ATOM 2119 C CA . GLU A 1 265 ? 3.843 3.037 -18.717 1.00 97.00 265 GLU A CA 1
ATOM 2120 C C . GLU A 1 265 ? 5.333 3.217 -18.398 1.00 97.00 265 GLU A C 1
ATOM 2122 O O . GLU A 1 265 ? 5.742 4.222 -17.815 1.00 97.00 265 GLU A O 1
ATOM 2127 N N . PHE A 1 266 ? 6.137 2.238 -18.803 1.00 96.38 266 PHE A N 1
ATOM 2128 C CA . PHE A 1 266 ? 7.590 2.308 -18.851 1.00 96.38 266 PHE A CA 1
ATOM 2129 C C . PHE A 1 266 ? 8.000 2.518 -20.298 1.00 96.38 266 PHE A C 1
ATOM 2131 O O . PHE A 1 266 ? 7.749 1.668 -21.155 1.00 96.38 266 PHE A O 1
ATOM 2138 N N . LYS A 1 267 ? 8.611 3.670 -20.552 1.00 94.25 267 LYS A N 1
ATOM 2139 C CA . LYS A 1 267 ? 9.095 4.064 -21.866 1.00 94.25 267 LYS A CA 1
ATOM 2140 C C . LYS A 1 267 ? 10.469 4.697 -21.725 1.00 94.25 267 LYS A C 1
ATOM 2142 O O . LYS A 1 267 ? 10.666 5.541 -20.849 1.00 94.25 267 LYS A O 1
ATOM 2147 N N . LEU A 1 268 ? 11.409 4.269 -22.553 1.00 90.88 268 LEU A N 1
ATOM 2148 C CA . LEU A 1 268 ? 12.751 4.812 -22.596 1.00 90.88 268 LEU A CA 1
ATOM 2149 C C . LEU A 1 268 ? 12.718 6.148 -23.338 1.00 90.88 268 LEU A C 1
ATOM 2151 O O . LEU A 1 268 ? 12.096 6.305 -24.392 1.00 90.88 268 LEU A O 1
ATOM 2155 N N . ASP A 1 269 ? 13.407 7.137 -22.777 1.00 83.94 269 ASP A N 1
ATOM 2156 C CA . ASP A 1 269 ? 13.676 8.369 -23.501 1.00 83.94 269 ASP A CA 1
ATOM 2157 C C . ASP A 1 269 ? 14.673 8.032 -24.613 1.00 83.94 269 ASP A C 1
ATOM 2159 O O . ASP A 1 269 ? 15.874 7.900 -24.360 1.00 83.94 269 ASP A O 1
ATOM 2163 N N . ASN A 1 270 ? 14.185 7.876 -25.847 1.00 70.25 270 ASN A N 1
ATOM 2164 C CA . ASN A 1 270 ? 15.056 7.778 -27.013 1.00 70.25 270 ASN A CA 1
ATOM 2165 C C . ASN A 1 270 ? 15.917 9.046 -27.070 1.00 70.25 270 ASN A C 1
ATOM 2167 O O . ASN A 1 270 ? 15.439 10.129 -27.413 1.00 70.25 270 ASN A O 1
ATOM 2171 N N . LYS A 1 271 ? 17.193 8.921 -26.697 1.00 50.34 271 LYS A N 1
ATOM 2172 C CA . LYS A 1 271 ? 18.205 9.920 -27.032 1.00 50.34 271 LYS A CA 1
ATOM 2173 C C . LYS A 1 271 ? 18.555 9.723 -28.501 1.00 50.34 271 LYS A C 1
ATOM 2175 O O . LYS A 1 271 ? 19.395 8.883 -28.815 1.00 50.34 271 LYS A O 1
ATOM 2180 N N . ASP A 1 272 ? 17.865 10.466 -29.359 1.00 39.38 272 ASP A N 1
ATOM 2181 C CA . ASP A 1 272 ? 18.323 10.748 -30.724 1.00 39.38 272 ASP A CA 1
ATOM 2182 C C . ASP A 1 272 ? 19.691 11.461 -30.713 1.00 39.38 272 ASP A C 1
ATOM 2184 O O . ASP A 1 272 ? 19.931 12.302 -29.807 1.00 39.38 272 ASP A O 1
#

Solvent-accessible surface area (backbone atoms only — not comparable to full-atom values): 16281 Å² total; per-residue (Å²): 136,88,82,84,80,82,80,78,79,77,79,77,78,77,78,75,70,82,71,74,43,69,53,71,44,60,40,99,86,70,45,61,30,32,42,34,27,20,46,97,92,32,40,31,42,56,31,43,31,34,33,94,89,63,30,51,31,36,40,36,28,27,54,87,63,36,63,36,46,55,36,38,32,28,42,86,89,50,34,54,31,39,37,37,30,26,51,98,78,24,40,35,47,60,32,42,34,28,43,92,86,45,50,78,71,49,71,46,38,22,54,90,51,40,76,56,68,80,77,74,80,71,89,58,98,70,81,89,77,86,82,77,83,84,84,82,83,78,82,78,84,77,87,81,86,85,82,90,85,88,82,89,74,90,78,72,74,79,77,78,80,70,81,74,71,68,80,67,78,75,58,59,40,76,78,58,83,38,70,59,45,49,63,74,40,69,64,52,38,56,75,62,42,67,79,36,65,67,19,60,80,64,73,60,61,48,62,30,32,28,43,35,35,27,35,47,78,12,46,37,72,45,53,42,76,77,41,66,79,49,58,55,47,38,58,34,50,33,49,32,51,40,78,38,53,27,44,43,17,24,52,97,84,39,64,33,32,30,34,48,79,47,79,44,77,44,75,80,83,82,82,125

Secondary structure (DSSP, 8-state):
--------------------EEEEEE-TTSSEEEEEEEETTEEEEEEEEE-TTSSEEEEEEEETTEE-EEEEEE-TTS-EEEEEEEETTEEEEEEEEE-TT--EEEEEEEETTEEE-------S----------------PPP------------PPPP------GGGTTPPBSS-SB--EETTHHHHHHTT-PPPHHHHHTT--EEEEEEEEE-TTSBEEEEEEEE---TTHHHHHHHHHHT-BEEPEEETTEEE-EEEEEEEEE------

Foldseek 3Di:
DDDDDPPPPPPPPPPPPFPFDWDWDADPVRHTQKIFTDTPNAGAFKMWGADPVGATAKIFGDDRNATFFKIWGADNVNATAWIFGADPNATAAWIWGADNVNHTDDIFGDDRNHTDDPPPPPPPPDDDDDPDDDDPPPPDDDDDDDDDDDDDDDDDDPDPPDDPPPVQQPDAAADAPFAKAFDVGVVQLVVQQDDAPQCVVVVQWDKWKKWFKAALQQQTPAIDTPDDRDNCNNVSSRCSNNVTGIDFGDHVRGGGIHIYIDIDTDDDDPPD

Radius of gyration: 25.44 Å; Cα contacts (8 Å, |Δi|>4): 483; chains: 1; bounding box: 86×71×78 Å

pLDDT: mean 77.08, std 25.25, range [23.3, 98.44]

Mean predicted aligned error: 14.3 Å

Sequence (272 aa):
MLRLIFISFLLIAINVDAQIDSLISYHNNGKIESIVHLRDNVRDGDATFYWENGNIKEALSYVNGRVEGLVRRYNENGVLIEMFTIENGKREGPTSLFDSTGKYLRDNYYEEGILKVDKIVLDTGVKNEKMKSGEVTVLKTQDTQNKKKQDNNDFVPPEVEAEKNYEKDTIFYKSVEVMPEPYGGMEAIYKKIGYPEDAKDNDIEGVVRILAFIDRDGEVLDAKVVEGIGYGCDEAARFAILYHRFKPGLIKGQKVKVQMEIPIEFKLDNKD

Nearest PDB structures (foldseek):
  7ec1-assembly1_B  TM=6.885E-01  e=8.419E-03  Staphylococcus aureus subsp. aureus USA300
  7vfn-assembly2_C  TM=6.631E-01  e=1.103E-02  Staphylococcus aureus subsp. aureus USA300
  7vfk-assembly1_B  TM=6.297E-01  e=8.887E-03  Staphylococcus aureus subsp. aureus USA300
  7vfm-assembly2_C  TM=5.699E-01  e=3.741E-03  Staphylococcus aureus subsp. aureus USA300
  5e9u-assembly1_D  TM=5.217E-01  e=2.300E-03  Streptococcus gordonii